Protein AF-Q9FB01-F1 (afdb_monomer_lite)

Structure (mmCIF, N/CA/C/O backbone):
data_AF-Q9FB01-F1
#
_entry.id   AF-Q9FB01-F1
#
loop_
_atom_site.group_PDB
_atom_site.id
_atom_site.type_symbol
_atom_site.label_atom_id
_atom_site.label_alt_id
_atom_site.label_comp_id
_atom_site.label_asym_id
_atom_site.label_entity_id
_atom_site.label_seq_id
_atom_site.pdbx_PDB_ins_code
_atom_site.Cartn_x
_atom_site.Cartn_y
_atom_site.Cartn_z
_atom_site.occupancy
_atom_site.B_iso_or_equiv
_atom_site.auth_seq_id
_atom_site.auth_comp_id
_atom_site.auth_asym_id
_atom_site.auth_atom_id
_atom_site.pdbx_PDB_model_num
ATOM 1 N N . MET A 1 1 ? -72.854 -28.367 39.379 1.00 39.22 1 MET A N 1
ATOM 2 C CA . MET A 1 1 ? -71.633 -28.044 38.612 1.00 39.22 1 MET A CA 1
ATOM 3 C C . MET A 1 1 ? -71.366 -26.554 38.766 1.00 39.22 1 MET A C 1
ATOM 5 O O . MET A 1 1 ? -72.005 -25.755 38.101 1.00 39.22 1 MET A O 1
ATOM 9 N N . ALA A 1 2 ? -70.538 -26.180 39.740 1.00 57.44 2 ALA A N 1
ATOM 10 C CA . ALA A 1 2 ? -70.210 -24.793 40.061 1.00 57.44 2 ALA A CA 1
ATOM 11 C C . ALA A 1 2 ? -68.799 -24.768 40.656 1.00 57.44 2 ALA A C 1
ATOM 13 O O . ALA A 1 2 ? -68.619 -25.183 41.797 1.00 57.44 2 ALA A O 1
ATOM 14 N N . LYS A 1 3 ? -67.818 -24.386 39.837 1.00 49.41 3 LYS A N 1
ATOM 15 C CA . LYS A 1 3 ? -66.448 -23.961 40.179 1.00 49.41 3 LYS A CA 1
ATOM 16 C C . LYS A 1 3 ? -65.683 -23.943 38.862 1.00 49.41 3 LYS A C 1
ATOM 18 O O . LYS A 1 3 ? -65.396 -25.016 38.371 1.00 49.41 3 LYS A O 1
ATOM 23 N N . ASP A 1 4 ? -65.494 -22.759 38.273 1.00 49.94 4 ASP A N 1
ATOM 24 C CA . ASP A 1 4 ? -64.384 -22.447 37.337 1.00 49.94 4 ASP A CA 1
ATOM 25 C C . ASP A 1 4 ? -64.468 -21.032 36.719 1.00 49.94 4 ASP A C 1
ATOM 27 O O . ASP A 1 4 ? -63.917 -20.775 35.654 1.00 49.94 4 ASP A O 1
ATOM 31 N N . LYS A 1 5 ? -65.132 -20.060 37.368 1.00 50.16 5 LYS A N 1
ATOM 32 C CA . LYS A 1 5 ? -65.198 -18.674 36.853 1.00 50.16 5 LYS A CA 1
ATOM 33 C C . LYS A 1 5 ? -64.480 -17.602 37.679 1.00 50.16 5 LYS A C 1
ATOM 35 O O . LYS A 1 5 ? -64.448 -16.462 37.242 1.00 50.16 5 LYS A O 1
ATOM 40 N N . GLU A 1 6 ? -63.844 -17.937 38.801 1.00 50.31 6 GLU A N 1
ATOM 41 C CA . GLU A 1 6 ? -63.230 -16.923 39.686 1.00 50.31 6 GLU A CA 1
ATOM 42 C C . GLU A 1 6 ? -61.700 -16.792 39.601 1.00 50.31 6 GLU A C 1
ATOM 44 O O . GLU A 1 6 ? -61.137 -15.926 40.255 1.00 50.31 6 GLU A O 1
ATOM 49 N N . LYS A 1 7 ? -60.994 -17.577 38.775 1.00 45.28 7 LYS A N 1
ATOM 50 C CA . LYS A 1 7 ? -59.518 -17.487 38.680 1.00 45.28 7 LYS A CA 1
ATOM 51 C C . LYS A 1 7 ? -58.969 -16.600 37.555 1.00 45.28 7 LYS A C 1
ATOM 53 O O . LYS A 1 7 ? -57.759 -16.516 37.406 1.00 45.28 7 LYS A O 1
ATOM 58 N N . GLN A 1 8 ? -59.813 -15.927 36.770 1.00 44.50 8 GLN A N 1
ATOM 59 C CA . GLN A 1 8 ? -59.356 -15.087 35.646 1.00 44.50 8 GLN A CA 1
ATOM 60 C C . GLN A 1 8 ? -59.266 -13.583 35.958 1.00 44.50 8 GLN A C 1
ATOM 62 O O . GLN A 1 8 ? -58.874 -12.813 35.086 1.00 44.50 8 GLN A O 1
ATOM 67 N N . SER A 1 9 ? -59.598 -13.142 37.177 1.00 47.62 9 SER A N 1
ATOM 68 C CA . SER A 1 9 ? -59.605 -11.714 37.542 1.00 47.62 9 SER A CA 1
ATOM 69 C C . SER A 1 9 ? -58.404 -11.234 38.368 1.00 47.62 9 SER A C 1
ATOM 71 O O . SER A 1 9 ? -58.248 -10.022 38.513 1.00 47.62 9 SER A O 1
ATOM 73 N N . ASP A 1 10 ? -57.549 -12.136 38.866 1.00 47.03 10 ASP A N 1
ATOM 74 C CA . ASP A 1 10 ? -56.380 -11.768 39.689 1.00 47.03 10 ASP A CA 1
ATOM 75 C C . ASP A 1 10 ? -55.084 -11.536 38.889 1.00 47.03 10 ASP A C 1
ATOM 77 O O . ASP A 1 10 ? -54.174 -10.874 39.384 1.00 47.03 10 ASP A O 1
ATOM 81 N N . ASP A 1 11 ? -55.023 -11.927 37.610 1.00 48.88 11 ASP A N 1
ATOM 82 C CA . ASP A 1 11 ? -53.943 -11.535 36.684 1.00 48.88 11 ASP A CA 1
ATOM 83 C C . ASP A 1 11 ? -54.219 -10.152 36.078 1.00 48.88 11 ASP A C 1
ATOM 85 O O . ASP A 1 11 ? -54.245 -9.929 34.862 1.00 48.88 11 ASP A O 1
ATOM 89 N N . LYS A 1 12 ? -54.465 -9.180 36.955 1.00 54.66 12 LYS A N 1
ATOM 90 C CA . LYS A 1 12 ? -54.678 -7.785 36.591 1.00 54.66 12 LYS A CA 1
ATOM 91 C C . LYS A 1 12 ? -53.378 -7.207 36.024 1.00 54.66 12 LYS A C 1
ATOM 93 O O . LYS A 1 12 ? -52.573 -6.616 36.734 1.00 54.66 12 LYS A O 1
ATOM 98 N N . LEU A 1 13 ? -53.218 -7.346 34.709 1.00 60.16 13 LEU A N 1
ATOM 99 C CA . LEU A 1 13 ? -52.424 -6.469 33.850 1.00 60.16 13 LEU A CA 1
ATOM 100 C C . LEU A 1 13 ? -50.972 -6.300 34.317 1.00 60.16 13 LEU A C 1
ATOM 102 O O . LEU A 1 13 ? -50.508 -5.185 34.570 1.00 60.16 13 LEU A O 1
ATOM 106 N N . VAL A 1 14 ? -50.219 -7.398 34.396 1.00 63.81 14 VAL A N 1
ATOM 107 C CA . VAL A 1 14 ? -48.760 -7.296 34.477 1.00 63.81 14 VAL A CA 1
ATOM 108 C C . VAL A 1 14 ? -48.292 -6.665 33.166 1.00 63.81 14 VAL A C 1
ATOM 110 O O . VAL A 1 14 ? -48.192 -7.339 32.145 1.00 63.81 14 VAL A O 1
ATOM 113 N N . LEU A 1 15 ? -48.065 -5.344 33.183 1.00 69.81 15 LEU A N 1
ATOM 114 C CA . LEU A 1 15 ? -47.502 -4.604 32.053 1.00 69.81 15 LEU A CA 1
ATOM 115 C C . LEU A 1 15 ? -46.332 -5.404 31.479 1.00 69.81 15 LEU A C 1
ATOM 117 O O . LEU A 1 15 ? -45.447 -5.833 32.232 1.00 69.81 15 LEU A O 1
ATOM 121 N N . THR A 1 16 ? -46.323 -5.560 30.156 1.00 86.06 16 THR A N 1
ATOM 122 C CA . THR A 1 16 ? -45.199 -6.182 29.450 1.00 86.06 16 THR A CA 1
ATOM 123 C C . THR A 1 16 ? -43.894 -5.511 29.869 1.00 86.06 16 THR A C 1
ATOM 125 O O . THR A 1 16 ? -43.845 -4.308 30.152 1.00 86.06 16 THR A O 1
ATOM 128 N N . GLU A 1 17 ? -42.806 -6.276 29.913 1.00 85.31 17 GLU A N 1
ATOM 129 C CA . GLU A 1 17 ? -41.494 -5.746 30.306 1.00 85.31 17 GLU A CA 1
ATOM 130 C C . GLU A 1 17 ? -41.071 -4.540 29.455 1.00 85.31 17 GLU A C 1
ATOM 132 O O . GLU A 1 17 ? -40.420 -3.614 29.944 1.00 85.31 17 GLU A O 1
ATOM 137 N N . TRP A 1 18 ? -41.510 -4.512 28.195 1.00 85.12 18 TRP A N 1
ATOM 138 C CA . TRP A 1 18 ? -41.320 -3.386 27.290 1.00 85.12 18 TRP A CA 1
ATOM 139 C C . TRP A 1 18 ? -42.086 -2.129 27.731 1.00 85.12 18 TRP A C 1
ATOM 141 O O . TRP A 1 18 ? -41.504 -1.045 27.782 1.00 85.12 18 TRP A O 1
ATOM 151 N N . GLN A 1 19 ? -43.358 -2.250 28.128 1.00 91.69 19 GLN A N 1
ATOM 152 C CA . GLN A 1 19 ? -44.132 -1.115 28.648 1.00 91.69 19 GLN A CA 1
ATOM 153 C C . GLN A 1 19 ? -43.524 -0.560 29.943 1.00 91.69 19 GLN A C 1
ATOM 155 O O . GLN A 1 19 ? -43.445 0.660 30.104 1.00 91.69 19 GLN A O 1
ATOM 160 N N . LYS A 1 20 ? -43.034 -1.433 30.835 1.00 93.69 20 LYS A N 1
ATOM 161 C CA . LYS A 1 20 ? -42.323 -1.022 32.060 1.00 93.69 20 LYS A CA 1
ATOM 162 C C . LYS A 1 20 ? -41.072 -0.201 31.725 1.00 93.69 20 LYS A C 1
ATOM 164 O O . LYS A 1 20 ? -40.923 0.908 32.240 1.00 93.69 20 LYS A O 1
ATOM 169 N N . ARG A 1 21 ? -40.238 -0.690 30.799 1.00 93.81 21 ARG A N 1
ATOM 170 C CA . ARG A 1 21 ? -39.034 0.020 30.328 1.00 93.81 21 ARG A CA 1
ATOM 171 C C . ARG A 1 21 ? -39.350 1.341 29.630 1.00 93.81 21 ARG A C 1
ATOM 173 O O . ARG A 1 21 ? -38.634 2.316 29.835 1.00 93.81 21 ARG A O 1
ATOM 180 N N . ASN A 1 22 ? -40.417 1.409 28.836 1.00 94.88 22 ASN A N 1
ATOM 181 C CA . ASN A 1 22 ? -40.806 2.650 28.167 1.00 94.88 22 ASN A CA 1
ATOM 182 C C . ASN A 1 22 ? -41.252 3.725 29.175 1.00 94.88 22 ASN A C 1
ATOM 184 O O . ASN A 1 22 ? -40.838 4.880 29.092 1.00 94.88 22 ASN A O 1
ATOM 188 N N . ILE A 1 23 ? -42.050 3.347 30.178 1.00 94.31 23 ILE A N 1
ATOM 189 C CA . ILE A 1 23 ? -42.468 4.269 31.245 1.00 94.31 23 ILE A CA 1
ATOM 190 C C . ILE A 1 23 ? -41.254 4.754 32.044 1.00 94.31 23 ILE A C 1
ATOM 192 O O . ILE A 1 23 ? -41.161 5.942 32.363 1.00 94.31 23 ILE A O 1
ATOM 196 N N . GLU A 1 24 ? -40.312 3.862 32.347 1.00 93.38 24 GLU A N 1
ATOM 197 C CA . GLU A 1 24 ? -39.058 4.216 33.012 1.00 93.38 24 GLU A CA 1
ATOM 198 C C . GLU A 1 24 ? -38.217 5.183 32.164 1.00 93.38 24 GLU A C 1
ATOM 200 O O . GLU A 1 24 ? -37.765 6.212 32.668 1.00 93.38 24 GLU A O 1
ATOM 205 N N . PHE A 1 25 ? -38.088 4.925 30.861 1.00 95.94 25 PHE A N 1
ATOM 206 C CA . PHE A 1 25 ? -37.386 5.801 29.923 1.00 95.94 25 PHE A CA 1
ATOM 207 C C . PHE A 1 25 ? -38.000 7.207 29.877 1.00 95.94 25 PHE A C 1
ATOM 209 O O . PHE A 1 25 ? -37.281 8.204 29.970 1.00 95.94 2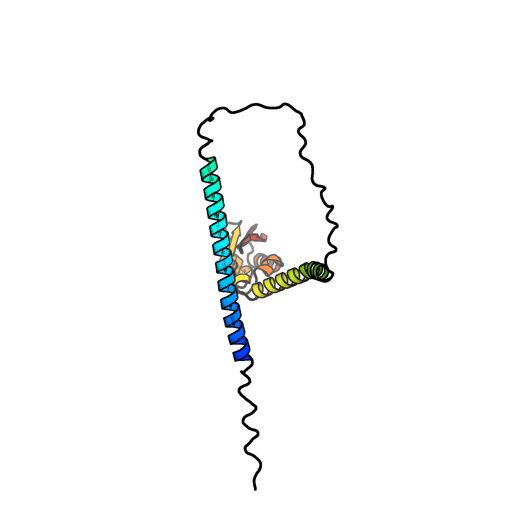5 PHE A O 1
ATOM 216 N N . LEU A 1 26 ? -39.330 7.307 29.804 1.00 96.44 26 LEU A N 1
ATOM 217 C CA . LEU A 1 26 ? -40.033 8.592 29.810 1.00 96.44 26 LEU A CA 1
ATOM 218 C C . LEU A 1 26 ? -39.856 9.344 31.136 1.00 96.44 26 LEU A C 1
ATOM 220 O O . LEU A 1 26 ? -39.669 10.563 31.123 1.00 96.44 26 LEU A O 1
ATOM 224 N N . LYS A 1 27 ? -39.879 8.640 32.276 1.00 95.56 27 LYS A N 1
ATOM 225 C CA . LYS A 1 27 ? -39.601 9.234 33.595 1.00 95.56 27 LYS A CA 1
ATOM 226 C C . LYS A 1 27 ? -38.162 9.747 33.679 1.00 95.56 27 LYS A C 1
ATOM 228 O O . LYS A 1 27 ? -37.962 10.897 34.063 1.00 95.56 27 LYS A O 1
ATOM 233 N N . LYS A 1 28 ? -37.183 8.953 33.236 1.00 96.00 28 LYS A N 1
ATOM 234 C CA . LYS A 1 28 ? -35.762 9.333 33.210 1.00 96.00 28 LYS A CA 1
ATOM 235 C C . LYS A 1 28 ? -35.512 10.549 32.317 1.00 96.00 28 LYS A C 1
ATOM 237 O O . LYS A 1 28 ? -34.815 11.471 32.725 1.00 96.00 28 LYS A O 1
ATOM 242 N N . LYS A 1 29 ? -36.143 10.604 31.141 1.00 96.19 29 LYS A N 1
ATOM 243 C CA . LYS A 1 29 ? -36.043 11.748 30.222 1.00 96.19 29 LYS A CA 1
ATOM 244 C C . LYS A 1 29 ? -36.620 13.032 30.833 1.00 96.19 29 LYS A C 1
ATOM 246 O O . LYS A 1 29 ? -36.042 14.101 30.661 1.00 96.19 29 LYS A O 1
ATOM 251 N N . LYS A 1 30 ? -37.735 12.933 31.569 1.00 94.12 30 LYS A N 1
ATOM 252 C CA . LYS A 1 30 ? -38.318 14.072 32.302 1.00 94.12 30 LYS A CA 1
ATOM 253 C C . LYS A 1 30 ? -37.403 14.553 33.432 1.00 94.12 30 LYS A C 1
ATOM 255 O O . LYS A 1 30 ? -37.192 15.754 33.543 1.00 94.12 30 LYS A O 1
ATOM 260 N N . GLN A 1 31 ? -36.831 13.634 34.211 1.00 92.44 31 GLN A N 1
ATOM 261 C CA . GLN A 1 31 ? -35.891 13.965 35.289 1.00 92.44 31 GLN A CA 1
ATOM 262 C C . GLN A 1 31 ? -34.627 14.647 34.755 1.00 92.44 31 GLN A C 1
ATOM 264 O O . GLN A 1 31 ? -34.260 15.709 35.245 1.00 92.44 31 GLN A O 1
ATOM 269 N N . GLN A 1 32 ? -34.023 14.108 33.691 1.00 90.19 32 GLN A N 1
ATOM 270 C CA . GLN A 1 32 ? -32.856 14.717 33.043 1.00 90.19 32 GLN A CA 1
ATOM 271 C C . GLN A 1 32 ? -33.158 16.129 32.525 1.00 90.19 32 GLN A C 1
ATOM 273 O O . GLN A 1 32 ? -32.377 17.048 32.750 1.00 90.19 32 GLN A O 1
ATOM 278 N N . ALA A 1 33 ? -34.319 16.333 31.894 1.00 92.69 33 ALA A N 1
ATOM 279 C CA . ALA A 1 33 ? -34.723 17.656 31.424 1.00 92.69 33 ALA A CA 1
ATOM 280 C C . ALA A 1 33 ? -34.948 18.656 32.576 1.00 92.69 33 ALA A C 1
ATOM 282 O O . ALA A 1 33 ? -34.722 19.853 32.403 1.00 92.69 33 ALA A O 1
ATOM 283 N N . GLU A 1 34 ? -35.402 18.198 33.744 1.00 91.88 34 GLU A N 1
ATOM 284 C CA . GLU A 1 34 ? -35.575 19.046 34.926 1.00 91.88 34 GLU A CA 1
ATOM 285 C C . GLU A 1 34 ? -34.231 19.387 35.591 1.00 91.88 34 GLU A C 1
ATOM 287 O O . GLU A 1 34 ? -34.006 20.539 35.966 1.00 91.88 34 GLU A O 1
ATOM 292 N N . GLU A 1 35 ? -33.310 18.426 35.682 1.00 90.81 35 GLU A N 1
ATOM 293 C CA . GLU A 1 35 ? -31.947 18.649 36.179 1.00 90.81 35 GLU A CA 1
ATOM 294 C C . GLU A 1 35 ? -31.166 19.609 35.278 1.00 90.81 35 GLU A C 1
ATOM 296 O O . GLU A 1 35 ? -30.566 20.562 35.774 1.00 90.81 35 GLU A O 1
ATOM 301 N N . GLU A 1 36 ? -31.237 19.441 33.956 1.00 91.31 36 GLU A N 1
ATOM 302 C CA . GLU A 1 36 ? -30.611 20.364 33.005 1.00 91.31 36 GLU A CA 1
ATOM 303 C C . GLU A 1 36 ? -31.178 21.782 33.112 1.00 91.31 36 GLU A C 1
ATOM 305 O O . GLU A 1 36 ? -30.425 22.754 33.018 1.00 91.31 36 GLU A O 1
ATOM 310 N N . LYS A 1 37 ? -32.489 21.929 33.339 1.00 91.12 37 LYS A N 1
ATOM 311 C CA . LYS A 1 37 ? -33.109 23.242 33.573 1.00 91.12 37 LYS A CA 1
ATOM 312 C C . LYS A 1 37 ? -32.604 23.878 34.867 1.00 91.12 37 LYS A C 1
ATOM 314 O O . LYS A 1 37 ? -32.197 25.036 34.832 1.00 91.12 37 LYS A O 1
ATOM 319 N N . LYS A 1 38 ? -32.544 23.118 35.966 1.00 92.25 38 LYS A N 1
ATOM 320 C CA . LYS A 1 38 ? -32.004 23.593 37.255 1.00 92.25 38 LYS A CA 1
ATOM 321 C C . LYS A 1 38 ? -30.529 23.984 37.150 1.00 92.25 38 LYS A C 1
ATOM 323 O O . LYS A 1 38 ? -30.115 24.976 37.743 1.00 92.25 38 LYS A O 1
ATOM 328 N N . LEU A 1 39 ? -29.730 23.236 36.388 1.00 88.94 39 LEU A N 1
ATOM 329 C CA . LEU A 1 39 ? -28.328 23.576 36.134 1.00 88.94 39 LEU A CA 1
ATOM 330 C C . LEU A 1 39 ? -28.201 24.853 35.299 1.00 88.94 39 LEU A C 1
ATOM 332 O O . LEU A 1 39 ? -27.412 25.727 35.648 1.00 88.94 39 LEU A O 1
ATOM 336 N N . LYS A 1 40 ? -29.001 25.001 34.237 1.00 90.75 40 LYS A N 1
ATOM 337 C CA . LYS A 1 40 ? -29.016 26.221 33.417 1.00 90.75 40 LYS A CA 1
ATOM 338 C C . LYS A 1 40 ? -29.434 27.448 34.224 1.00 90.75 40 LYS A C 1
ATOM 340 O O . LYS A 1 40 ? -28.803 28.488 34.088 1.00 90.75 40 LYS A O 1
ATOM 345 N N . GLU A 1 41 ? -30.441 27.327 35.081 1.00 90.06 41 GLU A N 1
ATOM 346 C CA . GLU A 1 41 ? -30.885 28.422 35.948 1.00 90.06 41 GLU A CA 1
ATOM 347 C C . GLU A 1 41 ? -29.790 28.852 36.933 1.00 90.06 41 GLU A C 1
ATOM 349 O O . GLU A 1 41 ? -29.512 30.044 37.041 1.00 90.06 41 GLU A O 1
ATOM 354 N N . LYS A 1 42 ? -29.087 27.894 37.557 1.00 89.50 42 LYS A N 1
ATOM 355 C CA . LYS A 1 42 ? -27.932 28.179 38.428 1.00 89.50 42 LYS A CA 1
ATOM 356 C C . LYS A 1 42 ? -26.783 28.864 37.686 1.00 89.50 42 LYS A C 1
ATOM 358 O O . LYS A 1 42 ? -26.207 29.824 38.184 1.00 89.50 42 LYS A O 1
ATOM 363 N N . LEU A 1 43 ? -26.473 28.417 36.470 1.00 87.44 43 LEU A N 1
ATOM 364 C CA . LEU A 1 43 ? -25.443 29.058 35.646 1.00 87.44 43 LEU A CA 1
ATOM 365 C C . LEU A 1 43 ? -25.831 30.490 35.254 1.00 87.44 43 LEU A C 1
ATOM 367 O O . LEU A 1 43 ? -24.975 31.372 35.213 1.00 87.44 43 LEU A O 1
ATOM 371 N N . LEU A 1 44 ? -27.114 30.736 34.977 1.00 86.31 44 LEU A N 1
ATOM 372 C CA . LEU A 1 44 ? -27.615 32.079 34.692 1.00 86.31 44 LEU A CA 1
ATOM 373 C C . LEU A 1 44 ? -27.590 32.974 35.937 1.00 86.31 44 LEU A C 1
ATOM 375 O O . LEU A 1 44 ? -27.218 34.142 35.816 1.00 86.31 44 LEU A O 1
ATOM 379 N N . SER A 1 45 ? -27.930 32.452 37.121 1.00 82.00 45 SER A N 1
ATOM 380 C CA . SER A 1 45 ? -27.835 33.213 38.371 1.00 82.00 45 SER A CA 1
ATOM 381 C C . SER A 1 45 ? -26.389 33.543 38.735 1.00 82.00 45 SER A C 1
ATOM 383 O O . SER A 1 45 ? -26.113 34.685 39.096 1.00 82.00 45 SER A O 1
ATOM 385 N N . ASP A 1 46 ? -25.461 32.600 38.560 1.00 83.00 46 ASP A N 1
ATOM 386 C CA . ASP A 1 46 ? -24.034 32.820 38.820 1.00 83.00 46 ASP A CA 1
ATOM 387 C C . ASP A 1 46 ? -23.452 33.851 37.846 1.00 83.00 46 ASP A C 1
ATOM 389 O O . ASP A 1 46 ? -22.758 34.780 38.261 1.00 83.00 46 ASP A O 1
ATOM 393 N N . LYS A 1 47 ? -23.807 33.764 36.556 1.00 84.38 47 LYS A N 1
ATOM 394 C CA . LYS A 1 47 ? -23.395 34.755 35.551 1.00 84.38 47 LYS A CA 1
ATOM 395 C C . LYS A 1 47 ? -23.949 36.146 35.866 1.00 84.38 47 LYS A C 1
ATOM 397 O O . LYS A 1 47 ? -23.229 37.132 35.723 1.00 84.38 47 LYS A O 1
ATOM 402 N N . LYS A 1 48 ? -25.202 36.235 36.323 1.00 81.12 48 LYS A N 1
ATOM 403 C CA . LYS A 1 48 ? -25.823 37.505 36.721 1.00 81.12 48 LYS A CA 1
ATOM 404 C C . LYS A 1 48 ? -25.155 38.093 37.968 1.00 81.12 48 LYS A C 1
ATOM 406 O O . LYS A 1 48 ? -24.876 39.287 37.983 1.00 81.12 48 LYS A O 1
ATOM 411 N N . ALA A 1 49 ? -24.833 37.268 38.965 1.00 78.25 49 ALA A N 1
ATOM 412 C CA . ALA A 1 49 ? -24.100 37.694 40.158 1.00 78.25 49 ALA A CA 1
ATOM 413 C C . ALA A 1 49 ? -22.680 38.183 39.817 1.00 78.25 49 ALA A C 1
ATOM 415 O O . ALA A 1 49 ? -22.231 39.203 40.338 1.00 78.25 49 ALA A O 1
ATOM 416 N N . GLN A 1 50 ? -21.998 37.510 38.888 1.00 73.62 50 GLN A N 1
ATOM 417 C CA . GLN A 1 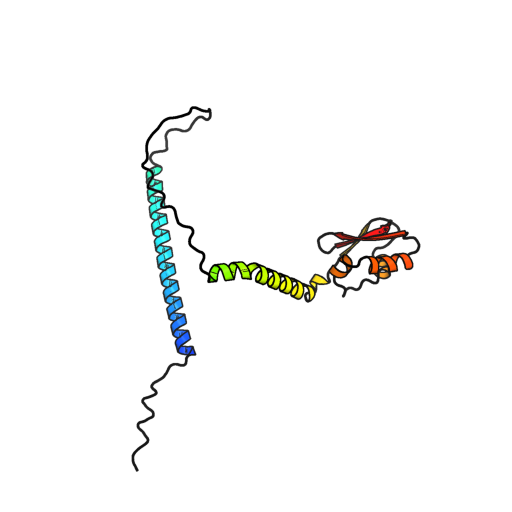50 ? -20.664 37.899 38.431 1.00 73.62 50 GLN A CA 1
ATOM 418 C C . GLN A 1 50 ? -20.680 39.218 37.640 1.00 73.62 50 GLN A C 1
ATOM 420 O O . GLN A 1 50 ? -19.820 40.069 37.853 1.00 73.62 50 GLN A O 1
ATOM 425 N N . GLN A 1 51 ? -21.691 39.434 36.793 1.00 72.06 51 GLN A N 1
ATOM 426 C CA . GLN A 1 51 ? -21.889 40.713 36.100 1.00 72.06 51 GLN A CA 1
ATOM 427 C C . GLN A 1 51 ? -22.200 41.856 37.075 1.00 72.06 51 GLN A C 1
ATOM 429 O O . GLN A 1 51 ? -21.739 42.977 36.880 1.00 72.06 51 GLN A O 1
ATOM 434 N N . GLN A 1 52 ? -22.944 41.591 38.150 1.00 65.38 52 GLN A N 1
ATOM 435 C CA . GLN A 1 52 ? -23.238 42.598 39.171 1.00 65.38 52 GLN A CA 1
ATOM 436 C C . GLN A 1 52 ? -21.993 42.962 40.002 1.00 65.38 52 GLN A C 1
ATOM 438 O O . GLN A 1 52 ? -21.824 44.123 40.363 1.00 65.38 52 GLN A O 1
ATOM 443 N N . ALA A 1 53 ? -21.086 42.005 40.233 1.00 61.41 53 ALA A N 1
ATOM 444 C CA . ALA A 1 53 ? -19.789 42.254 40.866 1.00 61.41 53 ALA A CA 1
ATOM 445 C C . ALA A 1 53 ? -18.814 43.035 39.960 1.00 61.41 53 ALA A C 1
ATOM 447 O O . ALA A 1 53 ? -18.051 43.856 40.459 1.00 61.41 53 ALA A O 1
ATOM 448 N N . GLN A 1 54 ? -18.861 42.828 38.638 1.00 56.78 54 GLN A N 1
ATOM 449 C CA . GLN A 1 54 ? -18.043 43.582 37.676 1.00 56.78 54 GLN A CA 1
ATOM 450 C C . GLN A 1 54 ? -18.496 45.045 37.543 1.00 56.78 54 GLN A C 1
ATOM 452 O O . GLN A 1 54 ? -17.662 45.941 37.615 1.00 56.78 54 GLN A O 1
ATOM 457 N N . ASN A 1 55 ? -19.809 45.306 37.492 1.00 55.00 55 ASN A N 1
ATOM 458 C CA . ASN A 1 55 ? -20.346 46.676 37.448 1.00 55.00 55 ASN A CA 1
ATOM 459 C C . ASN A 1 55 ? -20.064 47.494 38.729 1.00 55.00 55 ASN A C 1
ATOM 461 O O . ASN A 1 55 ? -20.090 48.719 38.691 1.00 55.00 55 ASN A O 1
ATOM 465 N N . ALA A 1 56 ? -19.790 46.843 39.867 1.00 51.81 56 ALA A N 1
ATOM 466 C CA . ALA A 1 56 ? -19.371 47.523 41.097 1.00 51.81 56 ALA A CA 1
ATOM 467 C C . ALA A 1 56 ? -17.865 47.862 41.121 1.00 51.81 56 ALA A C 1
ATOM 469 O O . ALA A 1 56 ? -17.452 48.721 41.896 1.00 51.81 56 ALA A O 1
ATOM 470 N N . SER A 1 57 ? -17.052 47.207 40.283 1.00 49.00 57 SER A N 1
ATOM 471 C CA . SER A 1 57 ? -15.602 47.437 40.192 1.00 49.00 57 SER A CA 1
ATOM 472 C C . SER A 1 57 ? -15.237 48.500 39.146 1.00 49.00 57 SER A C 1
ATOM 474 O O . SER A 1 57 ? -14.218 49.168 39.283 1.00 49.00 57 SER A O 1
ATOM 476 N N . GLU A 1 58 ? -16.094 48.720 38.146 1.00 46.44 58 GLU A N 1
ATOM 477 C CA . GLU A 1 58 ? -15.855 49.656 37.032 1.00 46.44 58 GLU A CA 1
ATOM 478 C C . GLU A 1 58 ? -16.065 51.142 37.412 1.00 46.44 58 GLU A C 1
ATOM 480 O O . GLU A 1 58 ? -15.668 52.041 36.679 1.00 46.44 58 GLU A O 1
ATOM 485 N N . ALA A 1 59 ? -16.618 51.436 38.599 1.00 43.12 59 ALA A N 1
ATOM 486 C CA . ALA A 1 59 ? -16.743 52.806 39.116 1.00 43.12 59 ALA A CA 1
ATOM 487 C C . ALA A 1 59 ? -15.459 53.349 39.787 1.00 43.12 59 ALA A C 1
ATOM 489 O O . ALA A 1 59 ? -15.421 54.522 40.162 1.00 43.12 59 ALA A O 1
ATOM 490 N N . VAL A 1 60 ? -14.416 52.524 39.962 1.00 48.66 60 VAL A N 1
ATOM 491 C CA . VAL A 1 60 ? -13.179 52.900 40.682 1.00 48.66 60 VAL A CA 1
ATOM 492 C C . VAL A 1 60 ? -11.953 53.014 39.756 1.00 48.66 60 VAL A C 1
ATOM 494 O O . VAL A 1 60 ? -10.957 53.621 40.140 1.00 48.66 60 VAL A O 1
ATOM 497 N N . GLU A 1 61 ? -12.023 52.550 38.507 1.00 42.34 61 GLU A N 1
ATOM 498 C CA . GLU A 1 61 ? -10.866 52.456 37.593 1.00 42.34 61 GLU A CA 1
ATOM 499 C C . GLU A 1 61 ? -10.876 53.491 36.445 1.00 42.34 61 GLU A C 1
ATOM 501 O O . GLU A 1 61 ? -10.533 53.181 35.312 1.00 42.34 61 GLU A O 1
ATOM 506 N N . LEU A 1 62 ? -11.241 54.752 36.714 1.00 37.75 62 LEU A N 1
ATOM 507 C CA . LEU A 1 62 ? -11.089 55.863 35.743 1.00 37.75 62 LEU A CA 1
ATOM 508 C C . LEU A 1 62 ? -9.933 56.823 36.067 1.00 37.75 62 LEU A C 1
ATOM 510 O O . LEU A 1 62 ? -9.846 57.917 35.511 1.00 37.75 62 LEU A O 1
ATOM 514 N N . LYS A 1 63 ? -9.021 56.440 36.965 1.00 40.31 63 LYS A N 1
ATOM 515 C CA . LYS A 1 63 ? -7.795 57.202 37.223 1.00 40.31 63 LYS A CA 1
ATOM 516 C C . LYS A 1 63 ? -6.621 56.257 37.395 1.00 40.31 63 LYS A C 1
ATOM 518 O O . LYS A 1 63 ? -6.490 55.664 38.459 1.00 40.31 63 LYS A O 1
ATOM 523 N N . THR A 1 64 ? -5.780 56.182 36.367 1.00 32.47 64 THR A N 1
ATOM 524 C CA . THR A 1 64 ? -4.321 55.936 36.375 1.00 32.47 64 THR A CA 1
ATOM 525 C C . THR A 1 64 ? -3.971 55.087 35.158 1.00 32.47 64 THR A C 1
ATOM 527 O O . THR A 1 64 ? -3.778 53.881 35.249 1.00 32.47 64 THR A O 1
ATOM 530 N N . ASP A 1 65 ? -3.923 55.754 34.009 1.00 30.64 65 ASP A N 1
ATOM 531 C CA . ASP A 1 65 ? -3.325 55.260 32.774 1.00 30.64 65 ASP A CA 1
ATOM 532 C C . ASP A 1 65 ? -2.095 56.144 32.529 1.00 30.64 65 ASP A C 1
ATOM 534 O O . ASP A 1 65 ? -2.252 57.329 32.255 1.00 30.64 65 ASP A O 1
ATOM 538 N N . GLU A 1 66 ? -0.895 55.623 32.798 1.00 31.78 66 GLU A N 1
ATOM 539 C CA . GLU A 1 66 ? 0.334 55.822 32.007 1.00 31.78 66 GLU A CA 1
ATOM 540 C C . GLU A 1 66 ? 1.585 55.340 32.766 1.00 31.78 66 GLU A C 1
ATOM 542 O O . GLU A 1 66 ? 1.813 55.689 33.924 1.00 31.78 66 GLU A O 1
ATOM 547 N N . LYS A 1 67 ? 2.461 54.669 32.002 1.00 29.22 67 LYS A N 1
ATOM 548 C CA . LYS A 1 67 ? 3.921 54.519 32.180 1.00 29.22 67 LYS A CA 1
ATOM 549 C C . LYS A 1 67 ? 4.477 53.255 32.864 1.00 29.22 67 LYS A C 1
ATOM 551 O O . LYS A 1 67 ? 4.860 53.232 34.025 1.00 29.22 67 LYS A O 1
ATOM 556 N N . THR A 1 68 ? 4.566 52.206 32.047 1.00 27.36 68 THR A N 1
ATOM 557 C CA . THR A 1 68 ? 5.785 51.482 31.625 1.00 27.36 68 THR A CA 1
ATOM 558 C C . THR A 1 68 ? 7.098 51.676 32.414 1.00 27.36 68 THR A C 1
ATOM 560 O O . THR A 1 68 ? 7.665 52.764 32.427 1.00 27.36 68 THR A O 1
ATOM 563 N N . ASP A 1 69 ? 7.611 50.518 32.855 1.00 28.36 69 ASP A N 1
ATOM 564 C CA . ASP A 1 69 ? 9.017 50.067 32.925 1.00 28.36 69 ASP A CA 1
ATOM 565 C C . ASP A 1 69 ? 9.923 50.567 34.061 1.00 28.36 69 ASP A C 1
ATOM 567 O O . ASP A 1 69 ? 10.418 51.690 34.045 1.00 28.36 69 ASP A O 1
ATOM 571 N N . SER A 1 70 ? 10.237 49.671 35.006 1.00 30.95 70 SER A N 1
ATOM 572 C CA . SER A 1 70 ? 11.621 49.254 35.295 1.00 30.95 70 SER A CA 1
ATOM 573 C C . SER A 1 70 ? 11.705 48.257 36.456 1.00 30.95 70 SER A C 1
ATOM 575 O O . SER A 1 70 ? 10.839 48.162 37.322 1.00 30.95 70 SER A O 1
ATOM 577 N N . GLN A 1 71 ? 12.785 47.492 36.383 1.00 31.77 71 GLN A N 1
ATOM 578 C CA . GLN A 1 71 ? 13.205 46.323 37.139 1.00 31.77 71 GLN A CA 1
ATOM 579 C C . GLN A 1 71 ? 13.374 46.504 38.661 1.00 31.77 71 GLN A C 1
ATOM 581 O O . GLN A 1 71 ? 13.750 47.567 39.134 1.00 31.77 71 GLN A O 1
ATOM 586 N N . GLU A 1 72 ? 13.187 45.366 39.348 1.00 34.94 72 GLU A N 1
ATOM 587 C CA . GLU A 1 72 ? 13.987 44.842 40.473 1.00 34.94 72 GLU A CA 1
ATOM 588 C C . GLU A 1 72 ? 14.047 45.668 41.772 1.00 34.94 72 GLU A C 1
ATOM 590 O O . GLU A 1 72 ? 14.605 46.752 41.803 1.00 34.94 72 GLU A O 1
ATOM 595 N N . ILE A 1 73 ? 13.517 45.106 42.870 1.00 32.81 73 ILE A N 1
ATOM 596 C CA . ILE A 1 73 ? 14.142 45.048 44.206 1.00 32.81 73 ILE A CA 1
ATOM 597 C C . ILE A 1 73 ? 13.339 44.069 45.078 1.00 32.81 73 ILE A C 1
ATOM 599 O O . ILE A 1 73 ? 12.112 43.972 45.038 1.00 32.81 73 ILE A O 1
ATOM 603 N N . GLU A 1 74 ? 14.112 43.293 45.816 1.00 33.97 74 GLU A N 1
ATOM 604 C CA . GLU A 1 74 ? 13.792 42.148 46.644 1.00 33.97 74 GLU A CA 1
ATOM 605 C C . GLU A 1 74 ? 13.155 42.540 47.995 1.00 33.97 74 GLU A C 1
ATOM 607 O O . GLU A 1 74 ? 13.408 43.615 48.529 1.00 33.97 74 GLU A O 1
ATOM 612 N N . SER A 1 75 ? 12.392 41.596 48.564 1.00 33.41 75 SER A N 1
ATOM 613 C CA . SER A 1 75 ? 12.068 41.420 49.996 1.00 33.41 75 SER A CA 1
ATOM 614 C C . SER A 1 75 ? 11.320 42.532 50.759 1.00 33.41 75 SER A C 1
ATOM 616 O O . SER A 1 75 ? 11.876 43.570 51.069 1.00 33.41 75 SER A O 1
ATOM 618 N N . GLU A 1 76 ? 10.100 42.245 51.238 1.00 36.91 76 GLU A N 1
ATOM 619 C CA . GLU A 1 76 ? 9.872 41.887 52.652 1.00 36.91 76 GLU A CA 1
ATOM 620 C C . GLU A 1 76 ? 8.389 41.580 52.962 1.00 36.91 76 GLU A C 1
ATOM 622 O O . GLU A 1 76 ? 7.456 42.307 52.638 1.00 36.91 76 GLU A O 1
ATOM 627 N N . THR A 1 77 ? 8.201 40.418 53.588 1.00 37.78 77 THR A N 1
ATOM 628 C CA . THR A 1 77 ? 7.193 40.064 54.600 1.00 37.78 77 THR A CA 1
ATOM 629 C C . THR A 1 77 ? 5.840 40.789 54.631 1.00 37.78 77 THR A C 1
ATOM 631 O O . THR A 1 77 ? 5.692 41.856 55.215 1.00 37.78 77 THR A O 1
ATOM 634 N N . THR A 1 78 ? 4.769 40.069 54.274 1.00 37.47 78 THR A N 1
ATOM 635 C CA . THR A 1 78 ? 3.558 40.061 55.116 1.00 37.47 78 THR A CA 1
ATOM 636 C C . THR A 1 78 ? 2.898 38.682 55.102 1.00 37.47 78 THR A C 1
ATOM 638 O O . THR A 1 78 ? 2.571 38.092 54.071 1.00 37.47 78 THR A O 1
ATOM 641 N N . SER A 1 79 ? 2.754 38.151 56.306 1.00 44.84 79 SER A N 1
ATOM 642 C CA . SER A 1 79 ? 2.248 36.842 56.683 1.00 44.84 79 SER A CA 1
ATOM 643 C C . SER A 1 79 ? 0.765 36.655 56.337 1.00 44.84 79 SER A C 1
ATOM 645 O O . SER A 1 79 ? -0.129 37.203 56.975 1.00 44.84 79 SER A O 1
ATOM 647 N N . LYS A 1 80 ? 0.474 35.778 55.369 1.00 47.16 80 LYS A N 1
ATOM 648 C CA . LYS A 1 80 ? -0.835 35.109 55.268 1.00 47.16 80 LYS A CA 1
ATOM 649 C C . LYS A 1 80 ? -0.710 33.698 55.851 1.00 47.16 80 LYS A C 1
ATOM 651 O O . LYS A 1 80 ? 0.147 32.938 55.389 1.00 47.16 80 LYS A O 1
ATOM 656 N N . PRO A 1 81 ? -1.535 33.312 56.844 1.00 46.91 81 PRO A N 1
ATOM 657 C CA . PRO A 1 81 ? -1.431 32.012 57.491 1.00 46.91 81 PRO A CA 1
ATOM 658 C C . PRO A 1 81 ? -1.733 30.905 56.474 1.00 46.91 81 PRO A C 1
ATOM 660 O O . PRO A 1 81 ? -2.858 30.741 55.994 1.00 46.91 81 PRO A O 1
ATOM 663 N N . LYS A 1 82 ? -0.692 30.145 56.120 1.00 48.22 82 LYS A N 1
ATOM 664 C CA . LYS A 1 82 ? -0.794 28.939 55.298 1.00 48.22 82 LYS A CA 1
ATOM 665 C C . LYS A 1 82 ? -1.622 27.914 56.070 1.00 48.22 82 LYS A C 1
ATOM 667 O O . LYS A 1 82 ? -1.128 27.272 56.992 1.00 48.22 82 LYS A O 1
ATOM 672 N N . LYS A 1 83 ? -2.883 27.744 55.662 1.00 54.03 83 LYS A N 1
ATOM 673 C CA . LYS A 1 83 ? -3.698 26.571 56.008 1.00 54.03 83 LYS A CA 1
ATOM 674 C C . LYS A 1 83 ? -2.846 25.312 55.773 1.00 54.03 83 LYS A C 1
ATOM 676 O O . LYS A 1 83 ? -2.232 25.217 54.704 1.00 54.03 83 LYS A O 1
ATOM 681 N N . PRO A 1 84 ? -2.781 24.362 56.722 1.00 52.69 84 PRO A N 1
ATOM 682 C CA . PRO A 1 84 ? -1.942 23.184 56.572 1.00 52.69 84 PRO A CA 1
ATOM 683 C C . PRO A 1 84 ? -2.395 22.424 55.326 1.00 52.69 84 PRO A C 1
ATOM 685 O O . PRO A 1 84 ? -3.540 21.971 55.230 1.00 52.69 84 PRO A O 1
ATOM 688 N N . LYS A 1 85 ? -1.499 22.320 54.336 1.00 55.44 85 LYS A N 1
ATOM 689 C CA . LYS A 1 85 ? -1.679 21.438 53.184 1.00 55.44 85 LYS A CA 1
ATOM 690 C C . LYS A 1 85 ? -1.774 20.023 53.739 1.00 55.44 85 LYS A C 1
ATOM 692 O O . LYS A 1 85 ? -0.764 19.393 54.027 1.00 55.44 85 LYS A O 1
ATOM 697 N N . LYS A 1 86 ? -3.010 19.550 53.905 1.00 56.97 86 LYS A N 1
ATOM 698 C CA . LYS A 1 86 ? -3.343 18.154 54.169 1.00 56.97 86 LYS A CA 1
ATOM 699 C C . LYS A 1 86 ? -2.646 17.339 53.084 1.00 56.97 86 LYS A C 1
ATOM 701 O O . LYS A 1 86 ? -3.054 17.395 51.923 1.00 56.97 86 LYS A O 1
ATOM 706 N N . VAL A 1 87 ? -1.547 16.683 53.455 1.00 55.56 87 VAL A N 1
ATOM 707 C CA . VAL A 1 87 ? -0.791 15.777 52.593 1.00 55.56 87 VAL A CA 1
ATOM 708 C C . VAL A 1 87 ? -1.792 14.732 52.125 1.00 55.56 87 VAL A C 1
ATOM 710 O O . VAL A 1 87 ? -2.266 13.902 52.899 1.00 55.56 87 VAL A O 1
ATOM 713 N N . ARG A 1 88 ? -2.229 14.868 50.872 1.00 56.66 88 ARG A N 1
ATOM 714 C CA . ARG A 1 88 ? -3.128 13.913 50.240 1.00 56.66 88 ARG A CA 1
ATOM 715 C C . ARG A 1 88 ? -2.300 12.653 50.059 1.00 56.66 88 ARG A C 1
ATOM 717 O O . ARG A 1 88 ? -1.434 12.624 49.191 1.00 56.66 88 ARG A O 1
ATOM 724 N N . GLN A 1 89 ? -2.534 11.658 50.909 1.00 62.91 89 GLN A N 1
ATOM 725 C CA . GLN A 1 89 ? -1.995 10.323 50.690 1.00 62.91 89 GLN A CA 1
ATOM 726 C C . GLN A 1 89 ? -2.345 9.894 49.256 1.00 62.91 89 GLN A C 1
ATOM 728 O O . GLN A 1 89 ? -3.452 10.208 48.788 1.00 62.91 89 GLN A O 1
ATOM 733 N N . PRO A 1 90 ? -1.416 9.250 48.531 1.00 59.06 90 PRO A N 1
ATOM 734 C CA . PRO A 1 90 ? -1.711 8.743 47.204 1.00 59.06 90 PRO A CA 1
ATOM 735 C C . PRO A 1 90 ? -2.875 7.767 47.355 1.00 59.06 90 PRO A C 1
ATOM 737 O O . PRO A 1 90 ? -2.746 6.744 48.016 1.00 59.06 90 PRO A O 1
ATOM 740 N N . LYS A 1 91 ? -4.043 8.124 46.809 1.00 62.38 91 LYS A N 1
ATOM 741 C CA . LYS A 1 91 ? -5.185 7.210 46.759 1.00 62.38 91 LYS A CA 1
ATOM 742 C C . LYS A 1 91 ? -4.693 5.943 46.070 1.00 62.38 91 LYS A C 1
ATOM 744 O O . LYS A 1 91 ? -4.334 6.009 44.892 1.00 62.38 91 LYS A O 1
ATOM 749 N N . GLU A 1 92 ? -4.646 4.832 46.798 1.00 66.25 92 GLU A N 1
ATOM 750 C CA . GLU A 1 92 ? -4.404 3.521 46.210 1.00 66.25 92 GLU A CA 1
ATOM 751 C C . GLU A 1 92 ? -5.415 3.350 45.076 1.00 66.25 92 GLU A C 1
ATOM 753 O O . GLU A 1 92 ? -6.631 3.455 45.269 1.00 66.25 92 GLU A O 1
ATOM 758 N N . LYS A 1 93 ? -4.909 3.233 43.846 1.00 62.50 93 LYS A N 1
ATOM 759 C CA . LYS A 1 93 ? -5.763 3.044 42.676 1.00 62.50 93 LYS A CA 1
ATOM 760 C C . LYS A 1 93 ? -6.557 1.762 42.915 1.00 62.50 93 LYS A C 1
ATOM 762 O O . LYS A 1 93 ? -5.967 0.730 43.220 1.00 62.50 93 LYS A O 1
ATOM 767 N N . SER A 1 94 ? -7.881 1.824 42.774 1.00 74.44 94 SER A N 1
ATOM 768 C CA . SER A 1 94 ? -8.733 0.638 42.900 1.00 74.44 94 SER A CA 1
ATOM 769 C C . SER A 1 94 ? -8.232 -0.459 41.953 1.00 74.44 94 SER A C 1
ATOM 771 O O . SER A 1 94 ? -7.844 -0.160 40.821 1.00 74.44 94 SER A O 1
ATOM 773 N N . ALA A 1 95 ? -8.238 -1.721 42.394 1.00 74.94 95 ALA A N 1
ATOM 774 C CA . ALA A 1 95 ? -7.736 -2.859 41.614 1.00 74.94 95 ALA A CA 1
ATOM 775 C C . ALA A 1 95 ? -8.353 -2.933 40.201 1.00 74.94 95 ALA A C 1
ATOM 777 O O . ALA A 1 95 ? -7.675 -3.282 39.235 1.00 74.94 95 ALA A O 1
ATOM 778 N N . THR A 1 96 ? -9.611 -2.507 40.056 1.00 77.94 96 THR A N 1
ATOM 779 C CA . THR A 1 96 ? -10.301 -2.379 38.765 1.0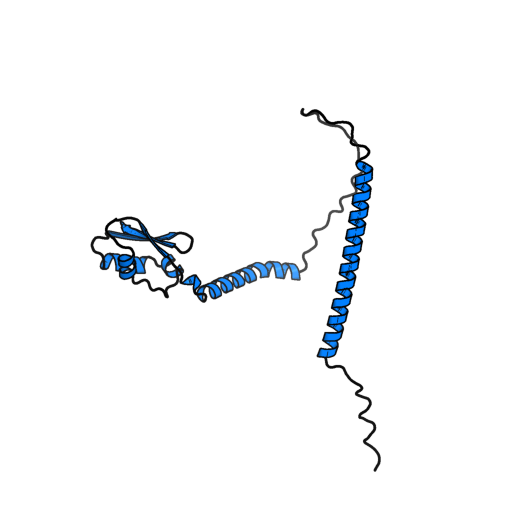0 77.94 96 THR A CA 1
ATOM 780 C C . THR A 1 96 ? -9.655 -1.330 37.859 1.00 77.94 96 THR A C 1
ATOM 782 O O . THR A 1 96 ? -9.434 -1.588 36.680 1.00 77.94 96 THR A O 1
ATOM 785 N N . GLN A 1 97 ? -9.278 -0.166 38.389 1.00 81.12 97 GLN A N 1
ATOM 786 C CA . GLN A 1 97 ? -8.638 0.905 37.621 1.00 81.12 97 GLN A CA 1
ATOM 787 C C . GLN A 1 97 ? -7.232 0.513 37.143 1.00 81.12 97 GLN A C 1
ATOM 789 O O . GLN A 1 97 ? -6.831 0.881 36.038 1.00 81.12 97 GLN A O 1
ATOM 794 N N . ILE A 1 98 ? -6.501 -0.265 37.945 1.00 82.56 98 ILE A N 1
ATOM 795 C CA . ILE A 1 98 ? -5.204 -0.839 37.556 1.00 82.56 98 ILE A CA 1
ATOM 796 C C . ILE A 1 98 ? -5.398 -1.864 36.429 1.00 82.56 98 ILE A C 1
ATOM 798 O O . ILE A 1 98 ? -4.650 -1.842 35.449 1.00 82.56 98 ILE A O 1
ATOM 802 N N . ALA A 1 99 ? -6.432 -2.708 36.519 1.00 85.19 99 ALA A N 1
ATOM 803 C CA . ALA A 1 99 ? -6.778 -3.659 35.463 1.00 85.19 99 ALA A CA 1
ATOM 804 C C . ALA A 1 99 ? -7.117 -2.951 34.138 1.00 85.19 99 ALA A C 1
ATOM 806 O O . ALA A 1 99 ? -6.571 -3.323 33.101 1.00 85.19 99 ALA A O 1
ATOM 807 N N . PHE A 1 100 ? -7.914 -1.875 34.172 1.00 87.00 100 PHE A N 1
ATOM 808 C CA . PHE A 1 100 ? -8.228 -1.070 32.983 1.00 87.00 100 PHE A CA 1
ATOM 809 C C . PHE A 1 100 ? -6.997 -0.391 32.366 1.00 87.00 100 PHE A C 1
ATOM 811 O O . PHE A 1 100 ? -6.848 -0.370 31.144 1.00 87.00 100 PHE A O 1
ATOM 818 N N . GLN A 1 101 ? -6.089 0.150 33.188 1.00 89.00 101 GLN A N 1
ATOM 819 C CA . GLN A 1 101 ? -4.839 0.746 32.693 1.00 89.00 101 GLN A CA 1
ATOM 820 C C . GLN A 1 101 ? -3.957 -0.298 32.003 1.00 89.00 101 GLN A C 1
ATOM 822 O O . GLN A 1 101 ? -3.347 -0.008 30.975 1.00 89.00 101 GLN A O 1
ATOM 827 N N . LYS A 1 102 ? -3.929 -1.524 32.535 1.00 89.62 102 LYS A N 1
ATOM 828 C CA . LYS A 1 102 ? -3.154 -2.628 31.966 1.00 89.62 102 LYS A CA 1
ATOM 829 C C . LYS A 1 102 ? -3.795 -3.221 30.706 1.00 89.62 102 LYS A C 1
ATOM 831 O O . LYS A 1 102 ? -3.066 -3.680 29.832 1.00 89.62 102 LYS A O 1
ATOM 836 N N . SER A 1 103 ? -5.124 -3.178 30.573 1.00 91.81 103 SER A N 1
ATOM 837 C CA . SER A 1 103 ? -5.828 -3.613 29.356 1.00 91.81 103 SER A CA 1
ATOM 838 C C . SER A 1 103 ? -5.822 -2.571 28.236 1.00 91.81 103 SER A C 1
ATOM 840 O O . SER A 1 103 ? -5.990 -2.933 27.075 1.00 91.81 103 SER A O 1
ATOM 842 N N . LEU A 1 104 ? -5.621 -1.288 28.553 1.00 92.44 104 LEU A N 1
ATOM 843 C CA . LEU A 1 104 ? -5.586 -0.192 27.579 1.00 92.44 104 LEU A CA 1
ATOM 844 C C . LEU A 1 104 ? -4.637 -0.432 26.382 1.00 92.44 104 LEU A C 1
ATOM 846 O O . LEU A 1 104 ? -5.087 -0.251 25.252 1.00 92.44 104 LEU A O 1
ATOM 850 N N . PRO A 1 105 ? -3.367 -0.862 26.563 1.00 94.62 105 PRO A N 1
ATOM 851 C CA . PRO A 1 105 ? -2.479 -1.131 25.429 1.00 94.62 105 PRO A CA 1
ATOM 852 C C . PRO A 1 105 ? -2.966 -2.294 24.558 1.00 94.62 105 PRO A C 1
ATOM 854 O O . PRO A 1 105 ? -2.848 -2.230 23.338 1.00 94.62 105 PRO A O 1
ATOM 857 N N . VAL A 1 106 ? -3.557 -3.332 25.161 1.00 95.31 106 VAL A N 1
ATOM 858 C CA . VAL A 1 106 ? -4.131 -4.466 24.419 1.00 95.31 106 VAL A CA 1
ATOM 859 C C . VAL A 1 106 ? -5.338 -4.007 23.603 1.00 95.31 106 VAL A C 1
ATOM 861 O O . VAL A 1 106 ? -5.450 -4.349 22.429 1.00 95.31 106 VAL A O 1
ATOM 864 N N . LEU A 1 107 ? -6.206 -3.182 24.195 1.00 95.31 107 LEU A N 1
ATOM 865 C CA . LEU A 1 107 ? -7.359 -2.602 23.510 1.00 95.31 107 LEU A CA 1
ATOM 866 C C . LEU A 1 107 ? -6.927 -1.700 22.347 1.00 95.31 107 LEU A C 1
ATOM 868 O O . LEU A 1 107 ? -7.507 -1.780 21.268 1.00 95.31 107 LEU A O 1
ATOM 872 N N . LEU A 1 108 ? -5.890 -0.879 22.543 1.00 95.94 108 LEU A N 1
ATOM 873 C CA . LEU A 1 108 ? -5.344 -0.018 21.495 1.00 95.94 108 LEU A CA 1
ATOM 874 C C . LEU A 1 108 ? -4.727 -0.844 20.356 1.00 95.94 108 LEU A C 1
ATOM 876 O O . LEU A 1 108 ? -4.974 -0.550 19.189 1.00 95.94 108 LEU A O 1
ATOM 880 N N . GLY A 1 109 ? -3.982 -1.904 20.685 1.00 97.38 109 GLY A N 1
ATOM 881 C CA . GLY A 1 109 ? -3.436 -2.837 19.700 1.00 97.38 109 GLY A CA 1
ATOM 882 C C . GLY A 1 109 ? -4.529 -3.543 18.894 1.00 97.38 109 GLY A C 1
ATOM 883 O O . GLY A 1 109 ? -4.449 -3.604 17.668 1.00 97.38 109 GLY A O 1
ATOM 884 N N . ALA A 1 110 ? -5.589 -4.009 19.561 1.00 96.25 110 ALA A N 1
ATOM 885 C CA . ALA A 1 110 ? -6.744 -4.618 18.905 1.00 96.25 110 ALA A CA 1
ATOM 886 C C . ALA A 1 110 ? -7.491 -3.623 18.000 1.00 96.25 110 ALA A C 1
ATOM 888 O O . ALA A 1 110 ? -7.855 -3.970 16.877 1.00 96.25 110 ALA A O 1
ATOM 889 N N . LEU A 1 111 ? -7.675 -2.377 18.451 1.00 96.94 111 LEU A N 1
ATOM 890 C CA . LEU A 1 111 ? -8.300 -1.316 17.660 1.00 96.94 111 LEU A CA 1
ATOM 891 C C . LEU A 1 111 ? -7.470 -0.976 16.414 1.00 96.94 111 LEU A C 1
ATOM 893 O O . LEU A 1 111 ? -8.031 -0.828 15.330 1.00 96.94 111 LEU A O 1
ATOM 897 N N . LEU A 1 112 ? -6.143 -0.893 16.547 1.00 97.06 112 LEU A N 1
ATOM 898 C CA . LEU A 1 112 ? -5.238 -0.670 15.419 1.00 97.06 112 LEU A CA 1
ATOM 899 C C . LEU A 1 112 ? -5.330 -1.821 14.408 1.00 97.06 112 LEU A C 1
ATOM 901 O O . LEU A 1 112 ? -5.488 -1.578 13.213 1.00 97.06 112 LEU A O 1
ATOM 905 N N . LEU A 1 113 ? -5.288 -3.071 14.882 1.00 96.56 113 LEU A N 1
ATOM 906 C CA . LEU A 1 113 ? -5.429 -4.257 14.033 1.00 96.56 113 LEU A CA 1
ATOM 907 C C . LEU A 1 113 ? -6.774 -4.259 13.291 1.00 96.56 113 LEU A C 1
ATOM 909 O O . LEU A 1 113 ? -6.827 -4.523 12.089 1.00 96.56 113 LEU A O 1
ATOM 913 N N . MET A 1 114 ? -7.856 -3.909 13.991 1.00 96.88 114 MET A N 1
ATOM 914 C CA . MET A 1 114 ? -9.187 -3.767 13.405 1.00 96.88 114 MET A CA 1
ATOM 915 C C . MET A 1 114 ? -9.212 -2.674 12.327 1.00 96.88 114 MET A C 1
ATOM 917 O O . MET A 1 114 ? -9.727 -2.911 11.234 1.00 96.88 114 MET A O 1
ATOM 921 N N . ALA A 1 115 ? -8.618 -1.507 12.593 1.00 96.19 115 ALA A N 1
ATOM 922 C CA . ALA A 1 115 ? -8.541 -0.408 11.635 1.00 96.19 115 ALA A CA 1
ATOM 923 C C . ALA A 1 115 ? -7.757 -0.797 10.371 1.00 96.19 115 ALA A C 1
ATOM 925 O O . ALA A 1 115 ? -8.228 -0.540 9.263 1.00 96.19 115 ALA A O 1
ATOM 926 N N . VAL A 1 116 ? -6.611 -1.473 10.515 1.00 94.62 116 VAL A N 1
ATOM 927 C CA . VAL A 1 116 ? -5.815 -1.977 9.378 1.00 94.62 116 VAL A CA 1
ATOM 928 C C . VAL A 1 116 ? -6.606 -3.001 8.557 1.00 94.62 116 VAL A C 1
ATOM 930 O O . VAL A 1 116 ? -6.576 -2.958 7.327 1.00 94.62 116 VAL A O 1
ATOM 933 N N . SER A 1 117 ? -7.360 -3.886 9.213 1.00 95.25 117 SER A N 1
ATOM 934 C CA . SER A 1 117 ? -8.206 -4.876 8.535 1.00 95.25 117 SER A CA 1
ATOM 935 C C . SER A 1 117 ? -9.308 -4.219 7.694 1.00 95.25 117 SER A C 1
ATOM 937 O O . SER A 1 117 ? -9.420 -4.471 6.491 1.00 95.25 117 SER A O 1
ATOM 939 N N . ILE A 1 118 ? -10.069 -3.294 8.291 1.00 95.25 118 ILE A N 1
ATOM 940 C CA . ILE A 1 118 ? -11.118 -2.531 7.592 1.00 95.25 118 ILE A CA 1
ATOM 941 C C . ILE A 1 118 ? -10.511 -1.723 6.439 1.00 95.25 118 ILE A C 1
ATOM 943 O O . ILE A 1 118 ? -11.077 -1.659 5.342 1.00 95.25 118 ILE A O 1
ATOM 947 N N . PHE A 1 119 ? -9.332 -1.143 6.662 1.00 93.50 119 PHE A N 1
ATOM 948 C CA . PHE A 1 119 ? -8.598 -0.418 5.637 1.00 93.50 119 PHE A CA 1
ATOM 949 C C . PHE A 1 119 ? -8.264 -1.310 4.438 1.00 93.50 119 PHE A C 1
ATOM 951 O O . PHE A 1 119 ? -8.518 -0.901 3.307 1.00 93.50 119 PHE A O 1
ATOM 958 N N . MET A 1 120 ? -7.767 -2.536 4.653 1.00 93.06 120 MET A N 1
ATOM 959 C CA . MET A 1 120 ? -7.470 -3.469 3.556 1.00 93.06 120 MET A CA 1
ATOM 960 C C . MET A 1 120 ? -8.715 -3.873 2.753 1.00 93.06 120 MET A C 1
ATOM 962 O O . MET A 1 120 ? -8.618 -4.063 1.545 1.00 93.06 120 MET A O 1
ATOM 966 N N . ILE A 1 121 ? -9.890 -3.965 3.379 1.00 93.31 121 ILE A N 1
ATOM 967 C CA . ILE A 1 121 ? -11.147 -4.284 2.675 1.00 93.31 121 ILE A CA 1
ATOM 968 C C . ILE A 1 121 ? -11.619 -3.103 1.811 1.00 93.31 121 ILE A C 1
ATOM 970 O O . ILE A 1 121 ? -12.214 -3.284 0.746 1.00 93.31 121 ILE A O 1
ATOM 974 N N . THR A 1 122 ? -11.332 -1.881 2.252 1.00 92.88 122 THR A N 1
ATOM 975 C CA . THR A 1 122 ? -11.778 -0.650 1.597 1.00 92.88 122 THR A CA 1
ATOM 976 C C . THR A 1 122 ? -11.020 -0.427 0.276 1.00 92.88 122 THR A C 1
ATOM 978 O O . THR A 1 122 ? -9.798 -0.595 0.227 1.00 92.88 122 THR A O 1
ATOM 981 N N . PRO A 1 123 ? -11.678 0.043 -0.809 1.00 91.38 123 PRO A N 1
ATOM 982 C CA . PRO A 1 123 ? -11.008 0.318 -2.088 1.00 91.38 123 PRO A CA 1
ATOM 983 C C . PRO A 1 123 ? -9.886 1.362 -1.983 1.00 91.38 123 PRO A C 1
ATOM 985 O O . PRO A 1 123 ? -9.021 1.425 -2.850 1.00 91.38 123 PRO A O 1
ATOM 988 N N . TYR A 1 124 ? -9.867 2.159 -0.913 1.00 90.88 124 TYR A N 1
ATOM 989 C CA . TYR A 1 124 ? -8.819 3.137 -0.639 1.00 90.88 124 TYR A CA 1
ATOM 990 C C . TYR A 1 124 ? -7.425 2.501 -0.517 1.00 90.88 124 TYR A C 1
ATOM 992 O O . TYR A 1 124 ? -6.457 3.085 -0.989 1.00 90.88 124 TYR A O 1
ATOM 1000 N N . SER A 1 125 ? -7.318 1.271 0.001 1.00 92.00 125 SER A N 1
ATOM 1001 C CA . SER A 1 125 ? -6.037 0.550 0.116 1.00 92.00 125 SER A CA 1
ATOM 1002 C C . SER A 1 125 ? -5.449 0.105 -1.237 1.00 92.00 125 SER A C 1
ATOM 1004 O O . SER A 1 125 ? -4.305 -0.345 -1.321 1.00 92.00 125 SER A O 1
ATOM 1006 N N . LYS A 1 126 ? -6.209 0.244 -2.328 1.00 93.19 126 LYS A N 1
ATOM 1007 C CA . LYS A 1 126 ? -5.782 -0.111 -3.692 1.00 93.19 126 LYS A CA 1
ATOM 1008 C C . LYS A 1 126 ? -5.511 1.116 -4.566 1.00 93.19 126 LYS A C 1
ATOM 1010 O O . LYS A 1 126 ? -4.942 0.982 -5.646 1.00 93.19 126 LYS A O 1
ATOM 1015 N N . LYS A 1 127 ? -5.911 2.311 -4.114 1.00 92.94 127 LYS A N 1
ATOM 1016 C CA . LYS A 1 127 ? -5.680 3.565 -4.840 1.00 92.94 127 LYS A CA 1
ATOM 1017 C C . LYS A 1 127 ? -4.205 3.936 -4.758 1.00 92.94 127 LYS A C 1
ATOM 1019 O O . LYS A 1 127 ? -3.632 3.973 -3.673 1.00 92.94 127 LYS A O 1
ATOM 1024 N N . LYS A 1 128 ? -3.612 4.201 -5.914 1.00 93.44 128 LYS A N 1
ATOM 1025 C CA . LYS A 1 128 ? -2.207 4.564 -6.062 1.00 93.44 128 LYS A CA 1
ATOM 1026 C C . LYS A 1 128 ? -2.026 5.361 -7.337 1.00 93.44 128 LYS A C 1
ATOM 1028 O O . LYS A 1 128 ? -2.651 5.046 -8.350 1.00 93.44 128 LYS A O 1
ATOM 1033 N N . GLU A 1 129 ? -1.168 6.358 -7.266 1.00 93.81 129 GLU A N 1
ATOM 1034 C CA . GLU A 1 129 ? -0.788 7.177 -8.408 1.00 93.81 129 GLU A CA 1
ATOM 1035 C C . GLU A 1 129 ? 0.689 6.969 -8.702 1.00 93.81 129 GLU A C 1
ATOM 1037 O O . GLU A 1 129 ? 1.490 6.799 -7.784 1.00 93.81 129 GLU A O 1
ATOM 1042 N N . PHE A 1 130 ? 1.048 6.960 -9.981 1.00 94.00 130 PHE A N 1
ATOM 1043 C CA . PHE A 1 130 ? 2.428 6.773 -10.406 1.00 94.00 130 PHE A CA 1
ATOM 1044 C C . PHE A 1 130 ? 2.975 8.067 -10.992 1.00 94.00 130 PHE A C 1
ATOM 1046 O O . PHE A 1 130 ? 2.251 8.847 -11.608 1.00 94.00 130 PHE A O 1
ATOM 1053 N N . SER A 1 131 ? 4.266 8.303 -10.815 1.00 93.94 131 SER A N 1
ATOM 1054 C CA . SER A 1 131 ? 5.001 9.311 -11.576 1.00 93.94 131 SER A CA 1
ATOM 1055 C C . SER A 1 131 ? 6.387 8.789 -11.918 1.00 93.94 131 SER A C 1
ATOM 1057 O O . SER A 1 131 ? 6.887 7.851 -11.296 1.00 93.94 131 SER A O 1
ATOM 1059 N N . VAL A 1 132 ? 7.005 9.393 -12.925 1.00 94.00 132 VAL A N 1
ATOM 1060 C CA . VAL A 1 132 ? 8.340 9.019 -13.391 1.00 94.00 132 VAL A CA 1
ATOM 1061 C C . VAL A 1 132 ? 9.293 10.155 -13.079 1.00 94.00 132 VAL A C 1
ATOM 1063 O O . VAL A 1 132 ? 8.974 11.324 -13.302 1.00 94.00 132 VAL A O 1
ATOM 1066 N N . ARG A 1 133 ? 10.460 9.809 -12.546 1.00 91.94 133 ARG A N 1
ATOM 1067 C CA . ARG A 1 133 ? 11.541 10.742 -12.265 1.00 91.94 133 ARG A CA 1
ATOM 1068 C C . ARG A 1 133 ? 12.838 10.172 -12.824 1.00 91.94 133 ARG A C 1
ATOM 1070 O O . ARG A 1 133 ? 13.211 9.050 -12.508 1.00 91.94 133 ARG A O 1
ATOM 1077 N N . GLY A 1 134 ? 13.545 10.978 -13.606 1.00 78.31 134 GLY A N 1
ATOM 1078 C CA . GLY A 1 134 ? 14.730 10.524 -14.333 1.00 78.31 134 GLY A CA 1
ATOM 1079 C C . GLY A 1 134 ? 14.371 9.927 -15.694 1.00 78.31 134 GLY A C 1
ATOM 1080 O O . GLY A 1 134 ? 13.248 9.486 -15.904 1.00 78.31 134 GLY A O 1
ATOM 1081 N N . ASN A 1 135 ? 15.331 10.003 -16.616 1.00 77.31 135 ASN A N 1
ATOM 1082 C CA . ASN A 1 135 ? 15.253 9.643 -18.035 1.00 77.31 135 ASN A CA 1
ATOM 1083 C C . ASN A 1 135 ? 14.043 10.203 -18.830 1.00 77.31 135 ASN A C 1
ATOM 1085 O O . ASN A 1 135 ? 12.906 9.768 -18.689 1.00 77.31 135 ASN A O 1
ATOM 1089 N N . HIS A 1 136 ? 14.303 11.114 -19.773 1.00 75.12 136 HIS A N 1
ATOM 1090 C CA . HIS A 1 136 ? 13.264 11.723 -20.623 1.00 75.12 136 HIS A CA 1
ATOM 1091 C C . HIS A 1 136 ? 12.694 10.791 -21.706 1.00 75.12 136 HIS A C 1
ATOM 1093 O O . HIS A 1 136 ? 11.714 11.149 -22.353 1.00 75.12 136 HIS A O 1
ATOM 1099 N N . GLN A 1 137 ? 13.302 9.622 -21.933 1.00 78.69 137 GLN A N 1
ATOM 1100 C CA . GLN A 1 137 ? 12.888 8.704 -23.000 1.00 78.69 137 GLN A CA 1
ATOM 1101 C C . GLN A 1 137 ? 11.817 7.690 -22.571 1.00 78.69 137 GLN A C 1
ATOM 1103 O O . GLN A 1 137 ? 11.165 7.107 -23.431 1.00 78.69 137 GLN A O 1
ATOM 1108 N N . THR A 1 138 ? 11.619 7.461 -21.270 1.00 82.00 138 THR A N 1
ATOM 1109 C CA . THR A 1 138 ? 10.651 6.471 -20.768 1.00 82.00 138 THR A CA 1
ATOM 1110 C C . THR A 1 138 ? 9.292 7.092 -20.480 1.00 82.00 138 THR A C 1
ATOM 1112 O O . THR A 1 138 ? 9.202 8.055 -19.717 1.00 82.00 138 THR A O 1
ATOM 1115 N N . ASN A 1 139 ? 8.224 6.501 -21.024 1.00 91.62 139 ASN A N 1
ATOM 1116 C CA . ASN A 1 139 ? 6.851 6.871 -20.681 1.00 91.62 139 ASN A CA 1
ATOM 1117 C C . ASN A 1 139 ? 6.389 6.133 -19.406 1.00 91.62 139 ASN A C 1
ATOM 1119 O O . ASN A 1 139 ? 6.736 4.976 -19.163 1.00 91.62 139 ASN A O 1
ATOM 1123 N N . LEU A 1 140 ? 5.566 6.800 -18.601 1.00 92.31 140 LEU A N 1
ATOM 1124 C CA . LEU A 1 140 ? 4.901 6.247 -17.426 1.00 92.31 140 LEU A CA 1
ATOM 1125 C C . LEU A 1 140 ? 4.054 5.016 -17.760 1.00 92.31 140 LEU A C 1
ATOM 1127 O O . LEU A 1 140 ? 4.142 4.011 -17.055 1.00 92.31 140 LEU A O 1
ATOM 1131 N N . ASP A 1 141 ? 3.276 5.059 -18.841 1.00 93.50 141 ASP A N 1
ATOM 1132 C CA . ASP A 1 141 ? 2.387 3.949 -19.208 1.00 93.50 141 ASP A CA 1
ATOM 1133 C C . ASP A 1 141 ? 3.175 2.683 -19.565 1.00 93.50 141 ASP A C 1
ATOM 1135 O O . ASP A 1 141 ? 2.776 1.561 -19.237 1.00 93.50 141 ASP A O 1
ATOM 1139 N N . GLU A 1 142 ? 4.336 2.864 -20.195 1.00 93.19 142 GLU A N 1
ATOM 1140 C CA . GLU A 1 142 ? 5.254 1.781 -20.533 1.00 93.19 142 GLU A CA 1
ATOM 1141 C C . GLU A 1 142 ? 5.843 1.145 -19.271 1.00 93.19 142 GLU A C 1
ATOM 1143 O O . GLU A 1 142 ? 5.845 -0.080 -19.142 1.00 93.19 142 GLU A O 1
ATOM 1148 N N . LEU A 1 143 ? 6.261 1.964 -18.302 1.00 93.00 143 LEU A N 1
ATOM 1149 C CA . LEU A 1 143 ? 6.777 1.495 -17.016 1.00 93.00 143 LEU A CA 1
ATOM 1150 C C . LEU A 1 143 ? 5.711 0.744 -16.215 1.00 93.00 143 LEU A C 1
ATOM 1152 O O . LEU A 1 143 ? 5.989 -0.336 -15.692 1.00 93.00 143 LEU A O 1
ATOM 1156 N N . ILE A 1 144 ? 4.476 1.252 -16.167 1.00 94.25 144 ILE A N 1
ATOM 1157 C CA . ILE A 1 144 ? 3.359 0.562 -15.506 1.00 94.25 144 ILE A CA 1
ATOM 1158 C C . ILE A 1 144 ? 3.113 -0.792 -16.172 1.00 94.25 144 ILE A C 1
ATOM 1160 O O . ILE A 1 144 ? 3.055 -1.815 -15.482 1.00 94.25 144 ILE A O 1
ATOM 1164 N N . LYS A 1 145 ? 3.040 -0.827 -17.506 1.00 94.69 145 LYS A N 1
ATOM 1165 C CA . LYS A 1 145 ? 2.827 -2.063 -18.266 1.00 94.69 145 LYS A CA 1
ATOM 1166 C C . LYS A 1 145 ? 3.960 -3.070 -18.050 1.00 94.69 145 LYS A C 1
ATOM 1168 O O . LYS A 1 145 ? 3.689 -4.250 -17.821 1.00 94.69 145 LYS A O 1
ATOM 1173 N N . ALA A 1 146 ? 5.210 -2.613 -18.071 1.00 94.88 146 ALA A N 1
ATOM 1174 C CA . ALA A 1 146 ? 6.387 -3.447 -17.860 1.00 94.88 146 ALA A CA 1
ATOM 1175 C C . ALA A 1 146 ? 6.479 -3.971 -16.419 1.00 94.88 146 ALA A C 1
ATOM 1177 O O . ALA A 1 146 ? 6.826 -5.133 -16.218 1.00 94.88 146 ALA A O 1
ATOM 1178 N N . SER A 1 147 ? 6.101 -3.156 -15.427 1.00 93.25 147 SER A N 1
ATOM 1179 C CA . SER A 1 147 ? 6.090 -3.524 -14.002 1.00 93.25 147 SER A CA 1
ATOM 1180 C C . SER A 1 147 ? 5.070 -4.609 -13.650 1.00 93.25 147 SER A C 1
ATOM 1182 O O . SER A 1 147 ? 5.165 -5.222 -12.587 1.00 93.25 147 SER A O 1
ATOM 1184 N N . LYS A 1 148 ? 4.091 -4.855 -14.536 1.00 94.69 148 LYS A N 1
ATOM 1185 C CA . LYS A 1 148 ? 2.969 -5.786 -14.330 1.00 94.69 148 LYS A CA 1
ATOM 1186 C C . LYS A 1 148 ? 2.144 -5.483 -13.072 1.00 94.69 148 LYS A C 1
ATOM 1188 O O . LYS A 1 148 ? 1.481 -6.382 -12.550 1.00 94.69 148 LYS A O 1
ATOM 1193 N N . VAL A 1 149 ? 2.162 -4.238 -12.591 1.00 92.69 149 VAL A N 1
ATOM 1194 C CA . VAL A 1 149 ? 1.345 -3.824 -11.450 1.00 92.69 149 VAL A CA 1
ATOM 1195 C C . VAL A 1 149 ? -0.135 -3.875 -11.8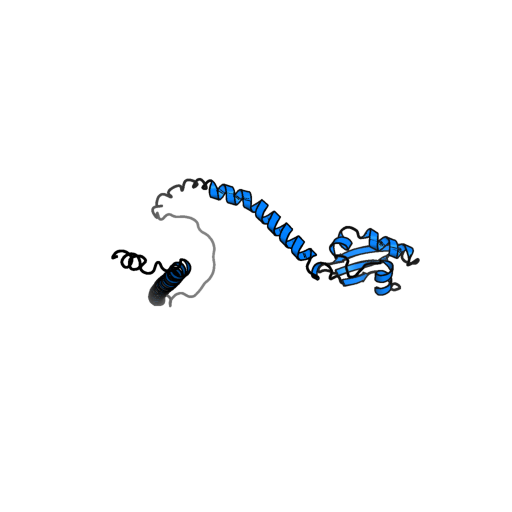18 1.00 92.69 149 VAL A C 1
ATOM 1197 O O . VAL A 1 149 ? -0.555 -3.352 -12.853 1.00 92.69 149 VAL A O 1
ATOM 1200 N N . LYS A 1 150 ? -0.952 -4.501 -10.971 1.00 92.69 150 LYS A N 1
ATOM 1201 C CA . LYS A 1 150 ? -2.402 -4.542 -11.170 1.00 92.69 150 LYS A CA 1
ATOM 1202 C C . LYS A 1 150 ? -3.076 -3.440 -10.369 1.00 92.69 150 LYS A C 1
ATOM 1204 O O . LYS A 1 150 ? -2.614 -3.029 -9.300 1.00 92.69 150 LYS A O 1
ATOM 1209 N N . THR A 1 151 ? -4.241 -3.019 -10.845 1.00 91.25 151 THR A N 1
ATOM 1210 C CA . THR A 1 151 ? -5.142 -2.119 -10.109 1.00 91.25 151 THR A CA 1
ATOM 1211 C C . THR A 1 151 ? -5.698 -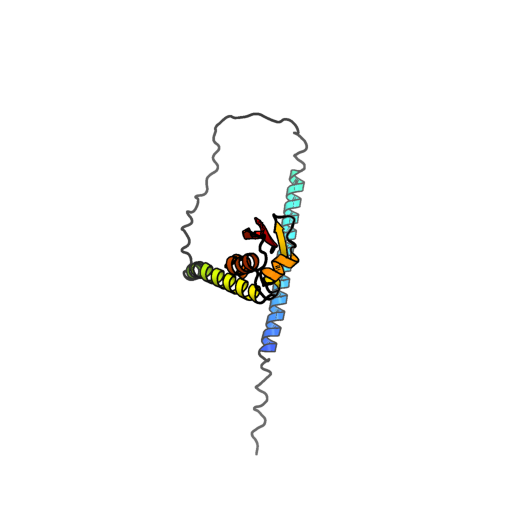2.766 -8.837 1.00 91.25 151 THR A C 1
ATOM 1213 O O . THR A 1 151 ? -6.071 -2.066 -7.903 1.00 91.25 151 THR A O 1
ATOM 1216 N N . SER A 1 152 ? -5.720 -4.102 -8.771 1.00 91.81 152 SER A N 1
ATOM 1217 C CA . SER A 1 152 ? -6.139 -4.869 -7.594 1.00 91.81 152 SER A CA 1
ATOM 1218 C C . SER A 1 152 ? -5.104 -4.908 -6.472 1.00 91.81 152 SER A C 1
ATOM 1220 O O . SER A 1 152 ? -5.471 -5.209 -5.336 1.00 91.81 152 SER A O 1
ATOM 1222 N N . ASP A 1 153 ? -3.831 -4.657 -6.787 1.00 93.44 153 ASP A N 1
ATOM 1223 C CA . ASP A 1 153 ? -2.746 -4.815 -5.822 1.00 93.44 153 ASP A CA 1
ATOM 1224 C C . ASP A 1 153 ? -2.773 -3.671 -4.809 1.00 93.44 153 ASP A C 1
ATOM 1226 O O . ASP A 1 153 ? -2.935 -2.500 -5.172 1.00 93.44 153 ASP A O 1
ATOM 1230 N N . TYR A 1 154 ? -2.577 -4.006 -3.539 1.00 93.75 154 TYR A N 1
ATOM 1231 C CA . TYR A 1 154 ? -2.534 -3.028 -2.459 1.00 93.75 154 TYR A CA 1
ATOM 1232 C C . TYR A 1 154 ? -1.310 -2.115 -2.578 1.00 93.75 154 TYR A C 1
ATOM 1234 O O . TYR A 1 154 ? -0.244 -2.541 -3.012 1.00 93.75 154 TYR A O 1
ATOM 1242 N N . TRP A 1 155 ? -1.415 -0.859 -2.145 1.00 92.62 155 TRP A N 1
ATOM 1243 C CA . TRP A 1 155 ? -0.251 0.040 -2.155 1.00 92.62 155 TRP A CA 1
ATOM 1244 C C . TRP A 1 155 ? 0.862 -0.438 -1.201 1.00 92.62 155 TRP A C 1
ATOM 1246 O O . TRP A 1 155 ? 2.046 -0.262 -1.474 1.00 92.62 155 TRP A O 1
ATOM 1256 N N . LEU A 1 156 ? 0.502 -1.136 -0.118 1.00 92.19 156 LEU A N 1
ATOM 1257 C CA . LEU A 1 156 ? 1.467 -1.708 0.826 1.00 92.19 156 LEU A CA 1
ATOM 1258 C C . LEU A 1 156 ? 2.377 -2.769 0.194 1.00 92.19 156 LEU A C 1
ATOM 1260 O O . LEU A 1 156 ? 3.533 -2.867 0.592 1.00 92.19 156 LEU A O 1
ATOM 1264 N N . THR A 1 157 ? 1.907 -3.544 -0.791 1.00 92.81 157 THR A N 1
ATOM 1265 C CA . THR A 1 157 ? 2.756 -4.565 -1.435 1.00 92.81 157 THR A CA 1
ATOM 1266 C C . THR A 1 157 ? 3.853 -3.931 -2.284 1.00 92.81 157 THR A C 1
ATOM 1268 O O . THR A 1 157 ? 4.948 -4.484 -2.384 1.00 92.81 157 THR A O 1
ATOM 1271 N N . LEU A 1 158 ? 3.584 -2.755 -2.856 1.00 92.62 158 LEU A N 1
ATOM 1272 C CA . LEU A 1 158 ? 4.575 -1.949 -3.572 1.00 92.62 158 LEU A CA 1
ATOM 1273 C C . LEU A 1 158 ? 5.647 -1.416 -2.617 1.00 92.62 158 LEU A C 1
ATOM 1275 O O . LEU A 1 158 ? 6.816 -1.370 -2.986 1.00 92.62 158 LEU A O 1
ATOM 1279 N N . LEU A 1 159 ? 5.261 -1.079 -1.382 1.00 92.56 159 LEU A N 1
ATOM 1280 C CA . LEU A 1 159 ? 6.186 -0.611 -0.351 1.00 92.56 159 LEU A CA 1
ATOM 1281 C C . LEU A 1 159 ? 7.051 -1.742 0.227 1.00 92.56 159 LEU A C 1
ATOM 1283 O O . LEU A 1 159 ? 8.244 -1.553 0.440 1.00 92.56 159 LEU A O 1
ATOM 1287 N N . THR A 1 160 ? 6.471 -2.917 0.487 1.00 93.81 160 THR A N 1
ATOM 1288 C CA . THR A 1 160 ? 7.199 -4.040 1.103 1.00 93.81 160 THR A CA 1
ATOM 1289 C C . THR A 1 160 ? 8.037 -4.836 0.109 1.00 93.81 160 THR A C 1
ATOM 1291 O O . THR A 1 160 ? 9.056 -5.408 0.491 1.00 93.81 160 THR A O 1
ATOM 1294 N N . SER A 1 161 ? 7.621 -4.898 -1.160 1.00 93.44 161 SER A N 1
ATOM 1295 C CA . SER A 1 161 ? 8.257 -5.737 -2.184 1.00 93.44 161 SER A CA 1
ATOM 1296 C C . SER A 1 161 ? 8.487 -5.012 -3.521 1.00 93.44 161 SER A C 1
ATOM 1298 O O . SER A 1 161 ? 8.067 -5.503 -4.571 1.00 93.44 161 SER A O 1
ATOM 1300 N N . PRO A 1 162 ? 9.209 -3.873 -3.531 1.00 92.94 162 PRO A N 1
ATOM 1301 C CA . PRO A 1 162 ? 9.427 -3.075 -4.744 1.00 92.94 162 PRO A CA 1
ATOM 1302 C C . PRO A 1 162 ? 10.148 -3.866 -5.847 1.00 92.94 162 PRO A C 1
ATOM 1304 O O . PRO A 1 162 ? 9.789 -3.787 -7.022 1.00 92.94 162 PRO A O 1
ATOM 1307 N N . GLY A 1 163 ? 11.081 -4.746 -5.467 1.00 94.19 163 GLY A N 1
ATOM 1308 C CA . GLY A 1 163 ? 11.860 -5.554 -6.406 1.00 94.19 163 GLY A CA 1
ATOM 1309 C C . GLY A 1 163 ? 11.041 -6.516 -7.280 1.00 94.19 163 GLY A C 1
ATOM 1310 O O . GLY A 1 163 ? 11.536 -6.941 -8.324 1.00 94.19 163 GLY A O 1
ATOM 1311 N N . GLN A 1 164 ? 9.803 -6.866 -6.903 1.00 94.38 164 GLN A N 1
ATOM 1312 C CA . GLN A 1 164 ? 8.927 -7.664 -7.776 1.00 94.38 164 GLN A CA 1
ATOM 1313 C C . GLN A 1 164 ? 8.423 -6.868 -8.984 1.00 94.38 164 GLN A C 1
ATOM 1315 O O . GLN A 1 164 ? 8.178 -7.458 -10.035 1.00 94.38 164 GLN A O 1
ATOM 1320 N N . TYR A 1 165 ? 8.325 -5.546 -8.846 1.00 94.56 165 TYR A N 1
ATOM 1321 C CA . TYR A 1 165 ? 7.850 -4.630 -9.881 1.00 94.56 165 TYR A CA 1
ATOM 1322 C C . TYR A 1 165 ? 9.011 -4.025 -10.679 1.00 94.56 165 TYR A C 1
ATOM 1324 O O . TYR A 1 165 ? 8.872 -3.788 -11.874 1.00 94.56 165 TYR A O 1
ATOM 1332 N N . GLU A 1 166 ? 10.182 -3.847 -10.061 1.00 94.94 166 GLU A N 1
ATOM 1333 C CA . GLU A 1 166 ? 11.380 -3.304 -10.722 1.00 94.94 166 GLU A CA 1
ATOM 1334 C C . GLU A 1 166 ? 12.021 -4.300 -11.706 1.00 94.94 166 GLU A C 1
ATOM 1336 O O . GLU A 1 166 ? 12.367 -3.942 -12.831 1.00 94.94 166 GLU A O 1
ATOM 1341 N N . ARG A 1 167 ? 12.153 -5.582 -11.331 1.00 95.25 167 ARG A N 1
ATOM 1342 C CA . ARG A 1 167 ? 12.828 -6.594 -12.174 1.00 95.25 167 ARG A CA 1
ATOM 1343 C C . ARG A 1 167 ? 12.161 -6.809 -13.541 1.00 95.25 167 ARG A C 1
ATOM 1345 O O . ARG A 1 167 ? 12.890 -6.939 -14.525 1.00 95.25 167 ARG A O 1
ATOM 1352 N N . PRO A 1 168 ? 10.819 -6.885 -13.652 1.00 95.56 168 PRO A N 1
ATOM 1353 C CA . PRO A 1 168 ? 10.145 -6.951 -14.945 1.00 95.56 168 PRO A CA 1
ATOM 1354 C C . PRO A 1 168 ? 10.439 -5.751 -15.847 1.00 95.56 168 PRO A C 1
ATOM 1356 O O . PRO A 1 168 ? 10.584 -5.943 -17.053 1.00 95.56 168 PRO A O 1
ATOM 1359 N N . ILE A 1 169 ? 10.588 -4.550 -15.277 1.00 95.00 169 ILE A N 1
ATOM 1360 C CA . ILE A 1 169 ? 10.915 -3.340 -16.040 1.00 95.00 169 ILE A CA 1
ATOM 1361 C C . ILE A 1 169 ? 12.291 -3.482 -16.687 1.00 95.00 169 ILE A C 1
ATOM 1363 O O . ILE A 1 169 ? 12.397 -3.354 -17.901 1.00 95.00 169 ILE A O 1
ATOM 1367 N N . LEU A 1 170 ? 13.306 -3.868 -15.908 1.00 94.06 170 LEU A N 1
ATOM 1368 C CA . LEU A 1 170 ? 14.678 -4.074 -16.400 1.00 94.06 170 LEU A CA 1
ATOM 1369 C C . LEU A 1 170 ? 14.775 -5.139 -17.499 1.00 94.06 170 LEU A C 1
ATOM 1371 O O . LEU A 1 170 ? 15.640 -5.078 -18.364 1.00 94.06 170 LEU A O 1
ATOM 1375 N N . ARG A 1 171 ? 13.893 -6.143 -17.463 1.00 94.62 171 ARG A N 1
ATOM 1376 C CA . ARG A 1 171 ? 13.844 -7.201 -18.484 1.00 94.62 171 ARG A CA 1
ATOM 1377 C C . ARG A 1 171 ? 13.107 -6.781 -19.751 1.00 94.62 171 ARG A C 1
ATOM 1379 O O . ARG A 1 171 ? 13.381 -7.335 -20.808 1.00 94.62 171 ARG A O 1
ATOM 1386 N N . THR A 1 172 ? 12.135 -5.882 -19.627 1.00 94.38 172 THR A N 1
ATOM 1387 C CA . THR A 1 172 ? 11.261 -5.481 -20.738 1.00 94.38 172 THR A CA 1
ATOM 1388 C C . THR A 1 172 ? 11.826 -4.274 -21.478 1.00 94.38 172 THR A C 1
ATOM 1390 O O . THR A 1 172 ? 11.702 -4.204 -22.696 1.00 94.38 172 THR A O 1
ATOM 1393 N N . ILE A 1 173 ? 12.460 -3.345 -20.756 1.00 92.94 173 ILE A N 1
ATOM 1394 C CA . ILE A 1 173 ? 12.952 -2.073 -21.283 1.00 92.94 173 ILE A CA 1
ATOM 1395 C C . ILE A 1 173 ? 14.492 -2.076 -21.262 1.00 92.94 173 ILE A C 1
ATOM 1397 O O . ILE A 1 173 ? 15.085 -1.896 -20.199 1.00 92.94 173 ILE A O 1
ATOM 1401 N N . PRO A 1 174 ? 15.167 -2.273 -22.409 1.00 89.81 174 PRO A N 1
ATOM 1402 C CA . PRO A 1 174 ? 16.608 -2.546 -22.448 1.00 89.81 174 PRO A CA 1
ATOM 1403 C C . PRO A 1 174 ? 17.497 -1.326 -22.163 1.00 89.81 174 PRO A C 1
ATOM 1405 O O . PRO A 1 174 ? 18.650 -1.490 -21.775 1.00 89.81 174 PRO A O 1
ATOM 1408 N N . TRP A 1 175 ? 16.996 -0.103 -22.356 1.00 89.94 175 TRP A N 1
ATOM 1409 C CA . TRP A 1 175 ? 17.756 1.128 -22.093 1.00 89.94 175 TRP A CA 1
ATOM 1410 C C . TRP A 1 175 ? 17.701 1.581 -20.629 1.00 89.94 175 TRP A C 1
ATOM 1412 O O . TRP A 1 175 ? 18.391 2.527 -20.255 1.00 89.94 175 TRP A O 1
ATOM 1422 N N . VAL A 1 176 ? 16.886 0.930 -19.799 1.00 92.38 176 VAL A N 1
ATOM 1423 C CA . VAL A 1 176 ? 16.763 1.247 -18.377 1.00 92.38 176 VAL A CA 1
ATOM 1424 C C . VAL A 1 176 ? 17.776 0.419 -17.592 1.00 92.38 176 VAL A C 1
ATOM 1426 O O . VAL A 1 176 ? 17.676 -0.807 -17.549 1.00 92.38 176 VAL A O 1
ATOM 1429 N N . LYS A 1 177 ? 18.757 1.078 -16.963 1.00 91.25 177 LYS A N 1
ATOM 1430 C CA . LYS A 1 177 ? 19.831 0.384 -16.233 1.00 91.25 177 LYS A CA 1
ATOM 1431 C C . LYS A 1 177 ? 19.393 -0.002 -14.830 1.00 91.25 177 LYS A C 1
ATOM 1433 O O . LYS A 1 177 ? 19.670 -1.116 -14.383 1.00 91.25 177 LYS A O 1
ATOM 1438 N N . SER A 1 178 ? 18.712 0.907 -14.140 1.00 91.62 178 SER A N 1
ATOM 1439 C CA . SER A 1 178 ? 18.104 0.630 -12.845 1.00 91.62 178 SER A CA 1
ATOM 1440 C C . SER A 1 178 ? 16.798 1.399 -12.666 1.00 91.62 178 SER A C 1
ATOM 1442 O O . SER A 1 178 ? 16.583 2.472 -13.230 1.00 91.62 178 SER A O 1
ATOM 1444 N N . VAL A 1 179 ? 15.899 0.811 -11.877 1.00 94.19 179 VAL A N 1
ATOM 1445 C CA . VAL A 1 179 ? 14.640 1.434 -11.472 1.00 94.19 179 VAL A CA 1
ATOM 1446 C C . VAL A 1 179 ? 14.492 1.268 -9.979 1.00 94.19 179 VAL A C 1
ATOM 1448 O O . VAL A 1 179 ? 14.626 0.155 -9.477 1.00 94.19 179 VAL A O 1
ATOM 1451 N N . HIS A 1 180 ? 14.173 2.362 -9.299 1.00 94.44 180 HIS A N 1
ATOM 1452 C CA . HIS A 1 180 ? 13.808 2.350 -7.893 1.00 94.44 180 HIS A CA 1
ATOM 1453 C C . HIS A 1 180 ? 12.400 2.884 -7.691 1.00 94.44 180 HIS A C 1
ATOM 1455 O O . HIS A 1 180 ? 12.106 4.034 -8.022 1.00 94.44 180 HIS A O 1
ATOM 1461 N N . LEU A 1 181 ? 11.538 2.059 -7.107 1.00 94.69 181 LEU A N 1
ATOM 1462 C CA . LEU A 1 181 ? 10.190 2.439 -6.727 1.00 94.69 181 LEU A CA 1
ATOM 1463 C C . LEU A 1 181 ? 10.219 3.110 -5.350 1.00 94.69 181 LEU A C 1
ATOM 1465 O O . LEU A 1 181 ? 10.439 2.465 -4.328 1.00 94.69 181 LEU A O 1
ATOM 1469 N N . SER A 1 182 ? 10.010 4.422 -5.320 1.00 93.62 182 SER A N 1
ATOM 1470 C CA . SER A 1 182 ? 9.981 5.213 -4.087 1.00 93.62 182 SER A CA 1
ATOM 1471 C C . SER A 1 182 ? 8.560 5.628 -3.733 1.00 93.62 182 SER A C 1
ATOM 1473 O O . SER A 1 182 ? 7.774 5.987 -4.605 1.00 93.62 182 SER A O 1
ATOM 1475 N N . TYR A 1 183 ? 8.229 5.597 -2.447 1.00 94.62 183 TYR A N 1
ATOM 1476 C CA . TYR A 1 183 ? 6.927 6.036 -1.957 1.00 94.62 183 TYR A CA 1
ATOM 1477 C C . TYR A 1 183 ? 6.958 7.522 -1.592 1.00 94.62 183 TYR A C 1
ATOM 1479 O O . TYR A 1 183 ? 7.811 7.953 -0.816 1.00 94.62 183 TYR A O 1
ATOM 1487 N N . GLN A 1 184 ? 6.004 8.284 -2.122 1.00 94.00 184 GLN A N 1
ATOM 1488 C CA . GLN A 1 184 ? 5.770 9.684 -1.801 1.00 94.00 184 GLN A CA 1
ATOM 1489 C C . GLN A 1 184 ? 4.380 9.817 -1.172 1.00 94.00 184 GLN A C 1
ATOM 1491 O O . GLN A 1 184 ? 3.356 9.476 -1.763 1.00 94.00 184 GLN A O 1
ATOM 1496 N N . PHE A 1 185 ? 4.333 10.325 0.056 1.00 92.25 185 PHE A N 1
ATOM 1497 C CA . PHE A 1 185 ? 3.057 10.589 0.707 1.00 92.25 185 PHE A CA 1
ATOM 1498 C C . PHE A 1 185 ? 2.325 11.748 -0.002 1.00 92.25 185 PHE A C 1
ATOM 1500 O O . PHE A 1 185 ? 2.973 12.764 -0.271 1.00 92.25 185 PHE A O 1
ATOM 1507 N N . PRO A 1 186 ? 1.000 11.658 -0.243 1.00 90.44 186 PRO A N 1
ATOM 1508 C CA . PRO A 1 186 ? 0.085 10.540 0.046 1.00 90.44 186 PRO A CA 1
ATOM 1509 C C . PRO A 1 186 ? -0.171 9.616 -1.163 1.00 90.44 186 PRO A C 1
ATOM 1511 O O . PRO A 1 186 ? -0.530 10.095 -2.225 1.00 90.44 186 PRO A O 1
ATOM 1514 N N . ASN A 1 187 ? -0.100 8.286 -1.003 1.00 90.75 187 ASN A N 1
ATOM 1515 C CA . ASN A 1 187 ? -0.476 7.298 -2.041 1.00 90.75 187 ASN A CA 1
ATOM 1516 C C . ASN A 1 187 ? 0.201 7.461 -3.430 1.00 90.75 187 ASN A C 1
ATOM 1518 O O . ASN A 1 187 ? -0.270 6.868 -4.405 1.00 90.75 187 ASN A O 1
ATOM 1522 N N . HIS A 1 188 ? 1.305 8.204 -3.538 1.00 94.62 188 HIS A N 1
ATOM 1523 C CA . HIS A 1 188 ? 2.057 8.361 -4.782 1.00 94.62 188 HIS A CA 1
ATOM 1524 C C . HIS A 1 188 ? 3.282 7.444 -4.794 1.00 94.62 188 HIS A C 1
ATOM 1526 O O . HIS A 1 188 ? 3.990 7.291 -3.798 1.00 94.62 188 HIS A O 1
ATOM 1532 N N . PHE A 1 189 ? 3.563 6.853 -5.948 1.00 94.81 189 PHE A N 1
ATOM 1533 C CA . PHE A 1 189 ? 4.739 6.032 -6.196 1.00 94.81 189 PHE A CA 1
ATOM 1534 C C . PHE A 1 189 ? 5.549 6.624 -7.339 1.00 94.81 189 PHE A C 1
ATOM 1536 O O . PHE A 1 189 ? 5.041 6.879 -8.428 1.00 94.81 189 PHE A O 1
ATOM 1543 N N . LEU A 1 190 ? 6.831 6.832 -7.085 1.00 94.31 190 LEU A N 1
ATOM 1544 C CA . LEU A 1 190 ? 7.769 7.415 -8.024 1.00 94.31 190 LEU A CA 1
ATOM 1545 C C . LEU A 1 190 ? 8.669 6.312 -8.569 1.00 94.31 190 LEU A C 1
ATOM 1547 O O . LEU A 1 190 ? 9.377 5.656 -7.805 1.00 94.31 190 LEU A O 1
ATOM 1551 N N . PHE A 1 191 ? 8.665 6.129 -9.885 1.00 94.75 191 PHE A N 1
ATOM 1552 C CA . PHE A 1 191 ? 9.692 5.357 -10.571 1.00 9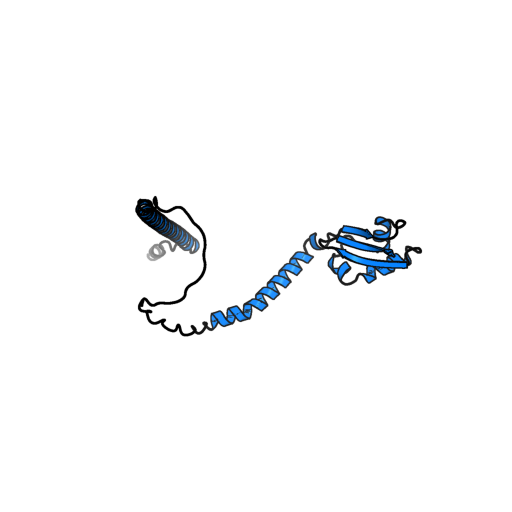4.75 191 PHE A CA 1
ATOM 1553 C C . PHE A 1 191 ? 10.902 6.258 -10.793 1.00 94.75 191 PHE A C 1
ATOM 1555 O O . PHE A 1 191 ? 10.876 7.129 -11.661 1.00 94.75 191 PHE A O 1
ATOM 1562 N N . ASN A 1 192 ? 11.949 6.056 -10.000 1.00 94.25 192 ASN A N 1
ATOM 1563 C CA . ASN A 1 192 ? 13.243 6.680 -10.228 1.00 94.25 192 ASN A CA 1
ATOM 1564 C C . ASN A 1 192 ? 14.017 5.831 -11.235 1.00 94.25 192 ASN A C 1
ATOM 1566 O O . ASN A 1 192 ? 14.472 4.738 -10.894 1.00 94.25 192 ASN A O 1
ATOM 1570 N N . VAL A 1 193 ? 14.121 6.317 -12.466 1.00 93.56 193 VAL A N 1
ATOM 1571 C CA . VAL A 1 193 ? 14.805 5.646 -13.575 1.00 93.56 193 VAL A CA 1
ATOM 1572 C C . VAL A 1 193 ? 16.188 6.268 -13.747 1.00 93.56 193 VAL A C 1
ATOM 1574 O O . VAL A 1 193 ? 16.303 7.493 -13.855 1.00 93.56 193 VAL A O 1
ATOM 1577 N N . ILE A 1 194 ? 17.226 5.429 -13.763 1.00 87.31 194 ILE A N 1
ATOM 1578 C CA . ILE A 1 194 ? 18.635 5.828 -13.919 1.00 87.31 194 ILE A CA 1
ATOM 1579 C C . ILE A 1 194 ? 19.236 5.136 -15.145 1.00 87.31 194 ILE A C 1
ATOM 1581 O O . ILE A 1 194 ? 18.943 3.935 -15.373 1.00 87.31 194 ILE A O 1
#

Organism: Streptococcus pyogenes (NCBI:txid1314)

InterPro domains:
  IPR013685 POTRA domain, FtsQ-type [PF08478] (128-189)
  IPR034746 POTRA domain [PS51779] (125-194)
  IPR050487 Bacterial Cell Division FtsQ/DivIB [PTHR37820] (44-189)

Sequence (194 aa):
MAKDKEKQSDDKLVLTEWQKRNIEFLKKKKQQAEEEKKLKEKLLSDKKAQQQAQNASEAVELKTDEKTDSQEIESETTSKPKKPKKVRQPKEKSATQIAFQKSLPVLLGALLLMAVSIFMITPYSKKKEFSVRGNHQTNLDELIKASKVKTSDYWLTLLTSPGQYERPILRTIPWVKSVHLSYQFPNHFLFNVI

Secondary structure (DSSP, 8-state):
---SSSSSSS------HHHHHHHHHHHHHHHHHHHHHHHHHHHHHHHHHHHHHHHHHTTS-SS----------------------------PPPHHHHHHHHHHHHHHHHHHHHHHHHHHHSGGGG--EEEEES-TT--HHHHHHHHT--TTS-HHHHHH-THHHHHHHHHH-TT---EEEEEETTTEEEEEE-

pLDDT: mean 78.28, std 21.35, range [27.36, 97.38]

Radius of gyration: 37.82 Å; chains: 1; bounding box: 92×85×80 Å

Foldseek 3Di:
DDDDDPPPPPPPDPDDPVRVVVVVVVVVVVVVVVVVVVVVVVVVVVVVVVVVVVVVVVVPPPDDDDDDDDDDDDDDDDDDDPDPPPPPDPPPPPPVNVVVVVCVVVVVVVVVVVVVVVVLVDLVQLDAAEDEDDDPPDDPVLLCVQLVDDSNDGLVCCVVCVVSSFVSSCVPPVVFPGWDWDDDPPRYTYTYTD